Protein AF-A0A7J7WC65-F1 (afdb_monomer_lite)

pLDDT: mean 74.12, std 18.51, range [27.17, 97.12]

Sequence (364 aa):
MKLPLLVAALCAGILARAPRAQAQAAERVTCTRLYAADIVFLLDGSSSIGRANFREVRAFLEGLALPFAGAAAGPGVRFAAVQYSDDPRTEFGAWRRAGSGALPLAPTVPSPRPSVPKVCILITDGRSQDLVDTAAQRLKGQGVKLFAVGIKNADPEELRRVASQPTADFFFYVNDFSILRTLLPLVSRRVCTSAGGVPVALPPDGSPSGPRDLVLSEPTGQSLRVQWTAASGPVSGYQVQYTPLTGLGQPRLGERREVSVPAGETGTRLQGLQPLTEYQVTVIALYANSVGEAVSGTARTTALEGPELTVQNTTAHSLLLAWRGVPGATGYRVTWRLLSGGPTQQQSWARARGPRCFGTCSRR

Foldseek 3Di:
DDDDDPVVVVVVPPPPDPPPPPPPLQFAKAWAPFQAAEEEEEEEPDCVCPDVLVVLVVVLVLLLCVNCPVNPPDNHYAYEYWYDDPDTAQDDDDDDDDDDSTHDYDSDRPDGDLPFAAEYEYEDAEEDPDDLLVVLVVCVVSRYAAAYEYEAHYDQVSSLSSGDPPSVLRYHYYNHSVCSSVCSLSVSCSVSVSRVTHMDGDDRQAPWAWWADWDWDDFAQWKIKIFTHATTHDFQWKKKKKFWADPVRHGPPVRIDIDIGGNVDGIDMGGRDHGQIKMKIKMWTDDPPDIHDIDIDMDTHHNHDDWDWDWDDDDPFKIKIATDDGPPDQKDKDWDDDPVDDDIDIDIDGDDDDIDMPGPDDDD

Secondary structure (DSSP, 8-state):
---SSSSTTSSSS--------------EEEEES---EEEEEEEE--TTSHHHHHHHHHHHHHHHHGGGGGG-SSS-EEEEEEEESSS-B--------TTSS---B-SS-PPPPTTS-EEEEEEESS--SS-HHHHHHHHHHTTEEEEEEEETT--HHHHHHHSPSSHHHHEEEESSGGGHHHHHHHHHHHHHHHTT-EEEEEPPTT--PPPEEEEEE---SSEEEEEEEPPSS-EEEEEEEEEEBPTTS-B-GGG-EEEEEETT-SEEEEESPPTT-EEEEEEEEEETTEEEEEEEEEEE--PPPPP-EEEES--SS-EEEEEPPPTT-SEEEEEE--TT--PPEEEEEES--S-EEESS----

InterPro domains:
  IPR002035 von Willebrand factor, type A [PF00092] (38-92)
  IPR002035 von Willebrand factor, type A [PF00092] (112-182)
  IPR002035 von Willebrand factor, type A [PS50234] (38-187)
  IPR002035 von Willebrand factor, type A [SM00327] (36-192)
  IPR003961 Fibronectin type III [PF00041] (210-292)
  IPR003961 Fibronectin type III [PS50853] (210-305)
  IPR003961 Fibronectin type III [SM00060] (208-294)
  IPR003961 Fibronectin type III [cd00063] (208-301)
  IPR013783 Immunoglobulin-like fold [G3DSA:2.60.40.10] (206-308)
  IPR036116 Fibronectin type III superfamily [SSF49265] (207-301)
  IPR036116 Fibronectin type III superfamily [SSF49265] (308-344)
  IPR036465 von Willebrand factor A-like domain superfamily [G3DSA:3.40.50.410] (23-103)
  IPR036465 von Willebrand factor A-like domain superfamily [G3DSA:3.40.50.410] (105-197)
  IPR036465 von Willebrand factor A-like domain superfamily [SSF53300] (32-193)
  IPR050525 Extracellular Matrix Assembly and Organization [PTHR24020] (113-288)

Structure (mmCIF, N/CA/C/O backbone):
data_AF-A0A7J7WC65-F1
#
_entry.id   AF-A0A7J7WC65-F1
#
loop_
_atom_site.group_PDB
_atom_site.id
_atom_site.type_symbol
_atom_site.label_atom_id
_atom_site.label_alt_id
_atom_site.label_comp_id
_atom_site.label_asym_id
_atom_site.label_entity_id
_atom_site.label_seq_id
_atom_site.pdbx_PDB_ins_code
_atom_site.Cartn_x
_atom_site.Cartn_y
_atom_site.Cartn_z
_atom_site.occupancy
_atom_site.B_iso_or_equiv
_atom_site.auth_seq_id
_atom_site.auth_comp_id
_atom_site.auth_asym_id
_atom_site.auth_atom_id
_atom_site.pdbx_PDB_model_num
ATOM 1 N N . MET A 1 1 ? 57.817 33.796 17.365 1.00 44.84 1 MET A N 1
ATOM 2 C CA . MET A 1 1 ? 56.440 33.667 17.896 1.00 44.84 1 MET A CA 1
ATOM 3 C C . MET A 1 1 ? 55.450 33.971 16.784 1.00 44.84 1 MET A C 1
ATOM 5 O O . MET A 1 1 ? 55.670 34.945 16.083 1.00 44.84 1 MET A O 1
ATOM 9 N N . LYS A 1 2 ? 54.365 33.182 16.725 1.00 37.50 2 LYS A N 1
ATOM 10 C CA . LYS A 1 2 ? 53.127 33.364 15.937 1.00 37.50 2 LYS A CA 1
ATOM 11 C C . LYS A 1 2 ? 53.232 33.125 14.421 1.00 37.50 2 LYS A C 1
ATOM 13 O O . LYS A 1 2 ? 53.865 33.891 13.714 1.00 37.50 2 LYS A O 1
ATOM 18 N N . LEU A 1 3 ? 52.517 32.099 13.940 1.00 35.97 3 LEU A N 1
ATOM 19 C CA . LEU A 1 3 ? 51.222 32.222 13.237 1.00 35.97 3 LEU A CA 1
ATOM 20 C C . LEU A 1 3 ? 51.003 31.034 12.261 1.00 35.97 3 LEU A C 1
ATOM 22 O O . LEU A 1 3 ? 50.984 31.223 11.052 1.00 35.97 3 LEU A O 1
ATOM 26 N N . PRO A 1 4 ? 50.860 29.793 12.768 1.00 41.09 4 PRO A N 1
ATOM 27 C CA . PRO A 1 4 ? 49.771 28.964 12.238 1.00 41.09 4 PRO A CA 1
ATOM 28 C C . PRO A 1 4 ? 49.229 28.012 13.316 1.00 41.09 4 PRO A C 1
ATOM 30 O O . PRO A 1 4 ? 49.554 26.833 13.355 1.00 41.09 4 PRO A O 1
ATOM 33 N N . LEU A 1 5 ? 48.420 28.526 14.241 1.00 41.12 5 LEU A N 1
ATOM 34 C CA . LEU A 1 5 ? 47.675 27.683 15.196 1.00 41.12 5 LEU A CA 1
ATOM 35 C C . LEU A 1 5 ? 46.235 28.170 15.417 1.00 41.12 5 LEU A C 1
ATOM 37 O O . LEU A 1 5 ? 45.520 27.644 16.259 1.00 41.12 5 LEU A O 1
ATOM 41 N N . LEU A 1 6 ? 45.784 29.140 14.613 1.00 39.56 6 LEU A N 1
ATOM 42 C CA . LEU A 1 6 ? 44.464 29.772 14.726 1.00 39.56 6 LEU A CA 1
ATOM 43 C C . LEU A 1 6 ? 43.534 29.503 13.529 1.00 39.56 6 LEU A C 1
ATOM 45 O O . LEU A 1 6 ? 42.416 29.997 13.514 1.00 39.56 6 LEU A O 1
ATOM 49 N N . VAL A 1 7 ? 43.950 28.676 12.561 1.00 40.22 7 VAL A N 1
ATOM 50 C CA . VAL A 1 7 ? 43.069 28.223 11.460 1.00 40.22 7 VAL A CA 1
ATOM 51 C C . VAL A 1 7 ? 42.441 26.853 11.760 1.00 40.22 7 VAL A C 1
ATOM 53 O O . VAL A 1 7 ? 41.342 26.565 11.303 1.00 40.22 7 VAL A O 1
ATOM 56 N N . ALA A 1 8 ? 43.058 26.034 12.620 1.00 37.53 8 ALA A N 1
ATOM 57 C CA . ALA A 1 8 ? 42.501 24.732 13.003 1.00 37.53 8 ALA A CA 1
ATOM 58 C C . ALA A 1 8 ? 41.319 24.829 13.995 1.00 37.53 8 ALA A C 1
ATOM 60 O O . ALA A 1 8 ? 40.516 23.906 14.080 1.00 37.53 8 ALA A O 1
ATOM 61 N N . ALA A 1 9 ? 41.177 25.950 14.714 1.00 39.22 9 ALA A N 1
ATOM 62 C CA . ALA A 1 9 ? 40.152 26.134 15.749 1.00 39.22 9 ALA A CA 1
ATOM 63 C C . ALA A 1 9 ? 38.883 26.876 15.273 1.00 39.22 9 ALA A C 1
ATOM 65 O O . ALA A 1 9 ? 37.946 27.029 16.051 1.00 39.22 9 ALA A O 1
ATOM 66 N N . LEU A 1 10 ? 38.821 27.300 14.004 1.00 40.22 10 LEU A N 1
ATOM 67 C CA . LEU A 1 10 ? 37.660 27.989 13.412 1.00 40.22 10 LEU A CA 1
ATOM 68 C C . LEU A 1 10 ? 36.906 27.166 12.353 1.00 40.22 10 LEU A C 1
ATOM 70 O O . LEU A 1 10 ? 35.880 27.618 11.865 1.00 40.22 10 LEU A O 1
ATOM 74 N N . CYS A 1 11 ? 37.330 25.929 12.070 1.00 36.19 11 CYS A N 1
ATOM 75 C CA . CYS A 1 11 ? 36.567 24.988 11.232 1.00 36.19 11 CYS A CA 1
ATOM 76 C C . CYS A 1 11 ? 35.822 23.902 12.036 1.00 36.19 11 CYS A C 1
ATOM 78 O O . CYS A 1 11 ? 35.237 22.997 11.448 1.00 36.19 11 CYS A O 1
ATOM 80 N N . ALA A 1 12 ? 35.818 23.981 13.373 1.00 38.00 12 ALA A N 1
ATOM 81 C CA . ALA A 1 12 ? 35.071 23.066 14.250 1.00 38.00 12 ALA A CA 1
ATOM 82 C C . ALA A 1 12 ? 33.703 23.620 14.705 1.00 38.00 12 ALA A C 1
ATOM 84 O O . ALA A 1 12 ? 32.945 22.934 15.388 1.00 38.00 12 ALA A O 1
ATOM 85 N N . GLY A 1 13 ? 33.358 24.846 14.307 1.00 40.31 13 GLY A N 1
ATOM 86 C CA . GLY A 1 13 ? 32.038 25.439 14.487 1.00 40.31 13 GLY A CA 1
ATOM 87 C C . GLY A 1 13 ? 31.573 25.992 13.148 1.00 40.31 13 GLY A C 1
ATOM 88 O O . GLY A 1 13 ? 32.314 26.729 12.517 1.00 40.31 13 GLY A O 1
ATOM 89 N N . ILE A 1 14 ? 30.351 25.656 12.729 1.00 38.97 14 ILE A N 1
ATOM 90 C CA . ILE A 1 14 ? 29.758 25.967 11.411 1.00 38.97 14 ILE A CA 1
ATOM 91 C C . ILE A 1 14 ? 30.143 24.971 10.296 1.00 38.97 14 ILE A C 1
ATOM 93 O O . ILE A 1 14 ? 30.497 25.338 9.186 1.00 38.97 14 ILE A O 1
ATOM 97 N N . LEU A 1 15 ? 29.926 23.678 10.533 1.00 37.56 15 LEU A N 1
ATOM 98 C CA . LEU A 1 15 ? 29.140 22.912 9.567 1.00 37.56 15 LEU A CA 1
ATOM 99 C C . LEU A 1 15 ? 27.975 22.311 10.332 1.00 37.56 15 LEU A C 1
ATOM 101 O O . LEU A 1 15 ? 28.084 21.329 11.064 1.00 37.56 15 LEU A O 1
ATOM 105 N N . ALA A 1 16 ? 26.875 23.049 10.218 1.00 35.78 16 ALA A N 1
ATOM 106 C CA . ALA A 1 16 ? 25.548 22.669 10.622 1.00 35.78 16 ALA A CA 1
ATOM 107 C C . ALA A 1 16 ? 25.311 21.183 10.359 1.00 35.78 16 ALA A C 1
ATOM 109 O O . ALA A 1 16 ? 25.709 20.657 9.320 1.00 35.78 16 ALA A O 1
ATOM 110 N N . ARG A 1 17 ? 24.617 20.551 11.311 1.00 35.59 17 ARG A N 1
ATOM 111 C CA . ARG A 1 17 ? 23.812 19.347 11.110 1.00 35.59 17 ARG A CA 1
ATOM 112 C C . ARG A 1 17 ? 23.360 19.277 9.651 1.00 35.59 17 ARG A C 1
ATOM 114 O O . ARG A 1 17 ? 22.387 19.930 9.279 1.00 35.59 17 ARG A O 1
ATOM 121 N N . ALA A 1 18 ? 24.061 18.492 8.838 1.00 31.00 18 ALA A N 1
ATOM 122 C CA . ALA A 1 18 ? 23.492 18.036 7.591 1.00 31.00 18 ALA A CA 1
ATOM 123 C C . ALA A 1 18 ? 22.192 17.336 8.000 1.00 31.00 18 ALA A C 1
ATOM 125 O O . ALA A 1 18 ? 22.232 16.497 8.915 1.00 31.00 18 ALA A O 1
ATOM 126 N N . PRO A 1 19 ? 21.030 17.693 7.427 1.00 28.36 19 PRO A N 1
ATOM 127 C CA . PRO A 1 19 ? 19.862 16.864 7.620 1.00 28.36 19 PRO A CA 1
ATOM 128 C C . PRO A 1 19 ? 20.303 15.476 7.174 1.00 28.36 19 PRO A C 1
ATOM 130 O O . PRO A 1 19 ? 20.780 15.304 6.051 1.00 28.36 19 PRO A O 1
ATOM 133 N N . ARG A 1 20 ? 20.240 14.497 8.086 1.00 32.69 20 ARG A N 1
ATOM 134 C CA . ARG A 1 20 ? 20.272 13.093 7.686 1.00 32.69 20 ARG A CA 1
ATOM 135 C C . ARG A 1 20 ? 19.234 13.015 6.584 1.00 32.69 20 ARG A C 1
ATOM 137 O O . ARG A 1 20 ? 18.061 13.244 6.877 1.00 32.69 20 ARG A O 1
ATOM 144 N N . ALA A 1 21 ? 19.685 12.826 5.343 1.00 31.64 21 ALA A N 1
ATOM 145 C CA . ALA A 1 21 ? 18.806 12.605 4.218 1.00 31.64 21 ALA A CA 1
ATOM 146 C C . ALA A 1 21 ? 17.866 11.504 4.688 1.00 31.64 21 ALA A C 1
ATOM 148 O O . ALA A 1 21 ? 18.303 10.382 4.956 1.00 31.64 21 ALA A O 1
ATOM 149 N N . GLN A 1 22 ? 16.611 11.875 4.946 1.00 35.09 22 GLN A N 1
ATOM 150 C CA . GLN A 1 22 ? 15.570 10.900 5.171 1.00 35.09 22 GLN A CA 1
ATOM 151 C C . GLN A 1 22 ? 15.679 9.999 3.953 1.00 35.09 22 GLN A C 1
ATOM 153 O O . GLN A 1 22 ? 15.541 10.480 2.828 1.00 35.09 22 GLN A O 1
ATOM 158 N N . ALA A 1 23 ? 16.041 8.734 4.165 1.00 37.91 23 ALA A N 1
ATOM 159 C CA . ALA A 1 23 ? 15.835 7.716 3.161 1.00 37.91 23 ALA A CA 1
ATOM 160 C C . ALA A 1 23 ? 14.333 7.769 2.893 1.00 37.91 23 ALA A C 1
ATOM 162 O O . ALA A 1 23 ? 13.543 7.269 3.693 1.00 37.91 23 ALA A O 1
ATOM 163 N N . GLN A 1 24 ? 13.939 8.531 1.871 1.00 38.44 24 GLN A N 1
ATOM 164 C CA . GLN A 1 24 ? 12.559 8.635 1.450 1.00 38.44 24 GLN A CA 1
ATOM 165 C C . GLN A 1 24 ? 12.154 7.196 1.181 1.00 38.44 24 GLN A C 1
ATOM 167 O O . GLN A 1 24 ? 12.754 6.537 0.330 1.00 38.44 24 GLN A O 1
ATOM 172 N N . ALA A 1 25 ? 11.240 6.675 2.001 1.00 45.84 25 ALA A N 1
ATOM 173 C CA . ALA A 1 25 ? 10.692 5.350 1.801 1.00 45.84 25 ALA A CA 1
ATOM 174 C C . ALA A 1 25 ? 10.218 5.306 0.347 1.00 45.84 25 ALA A C 1
ATOM 176 O O . ALA A 1 25 ? 9.373 6.113 -0.041 1.00 45.84 25 ALA A O 1
ATOM 177 N N . ALA A 1 26 ? 10.866 4.469 -0.467 1.00 52.41 26 ALA A N 1
ATOM 178 C CA . ALA A 1 26 ? 10.662 4.464 -1.905 1.00 52.41 26 ALA A CA 1
ATOM 179 C C . ALA A 1 26 ? 9.174 4.227 -2.175 1.00 52.41 26 ALA A C 1
ATOM 181 O O . ALA A 1 26 ? 8.633 3.182 -1.810 1.00 52.41 26 ALA A O 1
ATOM 182 N N . GLU A 1 27 ? 8.511 5.228 -2.750 1.00 57.97 27 GLU A N 1
ATOM 183 C CA . GLU A 1 27 ? 7.106 5.161 -3.126 1.00 57.97 27 GLU A CA 1
ATOM 184 C C . GLU A 1 27 ? 6.887 3.908 -3.988 1.00 57.97 27 GLU A C 1
ATOM 186 O O . GLU A 1 27 ? 7.501 3.761 -5.049 1.00 57.97 27 GLU A O 1
ATOM 191 N N . ARG A 1 28 ? 6.063 2.962 -3.517 1.00 67.12 28 ARG A N 1
ATOM 192 C CA . ARG A 1 28 ? 5.793 1.721 -4.255 1.00 67.12 28 ARG A CA 1
ATOM 193 C C . ARG A 1 28 ? 4.584 1.933 -5.159 1.00 67.12 28 ARG A C 1
ATOM 195 O O . ARG A 1 28 ? 3.563 2.468 -4.745 1.00 67.12 28 ARG A O 1
ATOM 202 N N . VAL A 1 29 ? 4.682 1.490 -6.406 1.00 75.94 29 VAL A N 1
ATOM 203 C CA . VAL A 1 29 ? 3.606 1.596 -7.402 1.00 75.94 29 VAL A CA 1
ATOM 204 C C . VAL A 1 29 ? 3.056 0.200 -7.666 1.00 75.94 29 VAL A C 1
ATOM 206 O O . VAL A 1 29 ? 3.824 -0.750 -7.772 1.00 75.94 29 VAL A O 1
ATOM 209 N N . THR A 1 30 ? 1.738 0.056 -7.784 1.00 82.56 30 THR A N 1
ATOM 210 C CA . THR A 1 30 ? 1.094 -1.172 -8.279 1.00 82.56 30 THR A CA 1
ATOM 211 C C . THR A 1 30 ? 0.280 -0.868 -9.524 1.00 82.56 30 THR A C 1
ATOM 213 O O . THR A 1 30 ? -0.366 0.174 -9.610 1.00 82.56 30 THR A O 1
ATOM 216 N N . CYS A 1 31 ? 0.311 -1.772 -10.500 1.00 82.62 31 CYS A N 1
ATOM 217 C CA . CYS A 1 31 ? -0.450 -1.640 -11.731 1.00 82.62 31 CYS A CA 1
ATOM 218 C C . CYS A 1 31 ? -1.741 -2.458 -11.638 1.00 82.62 31 CYS A C 1
ATOM 220 O O . CYS A 1 31 ? -1.711 -3.683 -11.532 1.00 82.62 31 CYS A O 1
ATOM 222 N N . THR A 1 32 ? -2.885 -1.777 -11.668 1.00 81.62 32 THR A N 1
ATOM 223 C CA . THR A 1 32 ? -4.212 -2.410 -11.605 1.00 81.62 32 THR A CA 1
ATOM 224 C C . THR A 1 32 ? -4.907 -2.357 -12.963 1.00 81.62 32 THR A C 1
ATOM 226 O O . THR A 1 32 ? -4.493 -1.609 -13.846 1.00 81.62 32 THR A O 1
ATOM 229 N N . ARG A 1 33 ? -5.975 -3.147 -13.147 1.00 79.50 33 ARG A N 1
ATOM 230 C CA . ARG A 1 33 ? -6.762 -3.206 -14.399 1.00 79.50 33 ARG A CA 1
ATOM 231 C C . ARG A 1 33 ? -5.942 -3.562 -15.648 1.00 79.50 33 ARG A C 1
ATOM 233 O O . ARG A 1 33 ? -6.282 -3.148 -16.749 1.00 79.50 33 ARG A O 1
ATOM 240 N N . LEU A 1 34 ? -4.877 -4.343 -15.475 1.00 80.44 34 LEU A N 1
ATOM 241 C CA . LEU A 1 34 ? -4.058 -4.845 -16.570 1.00 80.44 34 LEU A CA 1
ATOM 242 C C . LEU A 1 34 ? -4.280 -6.347 -16.745 1.00 80.44 34 LEU A C 1
ATOM 244 O O . LEU A 1 34 ? -4.042 -7.117 -15.819 1.00 80.44 34 LEU A O 1
ATOM 248 N N . TYR A 1 35 ? -4.707 -6.755 -17.939 1.00 75.75 35 TYR A N 1
ATOM 249 C CA . TYR A 1 35 ? -5.005 -8.158 -18.244 1.00 75.75 35 TYR A CA 1
ATOM 250 C C . TYR A 1 35 ? -3.830 -8.892 -18.898 1.00 75.75 35 TYR A C 1
ATOM 252 O O . TYR A 1 35 ? -3.584 -10.052 -18.585 1.00 75.75 35 TYR A O 1
ATOM 260 N N . ALA A 1 36 ? -3.096 -8.234 -19.802 1.00 84.25 36 ALA A N 1
ATOM 261 C CA . ALA A 1 36 ? -1.931 -8.801 -20.475 1.00 84.25 36 ALA A CA 1
ATOM 262 C C . ALA A 1 36 ? -1.049 -7.701 -21.080 1.00 84.25 36 ALA A C 1
ATOM 264 O O . ALA A 1 36 ? -1.564 -6.717 -21.602 1.00 84.25 36 ALA A O 1
ATOM 265 N N . ALA A 1 37 ? 0.268 -7.898 -21.050 1.00 85.31 37 ALA A N 1
ATOM 266 C CA . ALA A 1 37 ? 1.249 -7.062 -21.742 1.00 85.31 37 ALA A CA 1
ATOM 267 C C . ALA A 1 37 ? 2.532 -7.863 -21.999 1.00 85.31 37 ALA A C 1
ATOM 269 O O . ALA A 1 37 ? 2.822 -8.818 -21.276 1.00 85.31 37 ALA A O 1
ATOM 270 N N . ASP A 1 38 ? 3.296 -7.471 -23.014 1.00 86.62 38 ASP A N 1
ATOM 271 C CA . ASP A 1 38 ? 4.638 -7.992 -23.275 1.00 86.62 38 ASP A CA 1
ATOM 272 C C . ASP A 1 38 ? 5.651 -6.872 -22.997 1.00 86.62 38 ASP A C 1
ATOM 274 O O . ASP A 1 38 ? 5.655 -5.854 -23.692 1.00 86.62 38 ASP A O 1
ATOM 278 N N . ILE A 1 39 ? 6.472 -7.041 -21.957 1.00 87.31 39 ILE A N 1
ATOM 279 C CA . ILE A 1 39 ? 7.460 -6.056 -21.503 1.00 87.31 39 ILE A CA 1
ATOM 280 C C . ILE A 1 39 ? 8.862 -6.628 -21.714 1.00 87.31 39 ILE A C 1
ATOM 282 O O . ILE A 1 39 ? 9.204 -7.680 -21.176 1.00 87.31 39 ILE A O 1
ATOM 286 N N . VAL A 1 40 ? 9.681 -5.932 -22.498 1.00 87.25 40 VAL A N 1
ATOM 287 C CA . VAL A 1 40 ? 11.051 -6.344 -22.821 1.00 87.25 40 VAL A CA 1
ATOM 288 C C . VAL A 1 40 ? 12.042 -5.319 -22.284 1.00 87.25 40 VAL A C 1
ATOM 290 O O . VAL A 1 40 ? 11.883 -4.123 -22.513 1.00 87.25 40 VAL A O 1
ATOM 293 N N . PHE A 1 41 ? 13.076 -5.780 -21.593 1.00 87.94 41 PHE A N 1
ATOM 294 C CA . PHE A 1 41 ? 14.202 -4.965 -21.156 1.00 87.94 41 PHE A CA 1
ATOM 295 C C . PHE A 1 41 ? 15.374 -5.155 -22.119 1.00 87.94 41 PHE A C 1
ATOM 297 O O . PHE A 1 41 ? 15.822 -6.279 -22.323 1.00 87.94 41 PHE A O 1
ATOM 304 N N . LEU A 1 42 ? 15.867 -4.071 -22.706 1.00 85.44 42 LEU A N 1
ATOM 305 C CA . LEU A 1 42 ? 17.099 -4.051 -23.487 1.00 85.44 42 LEU A CA 1
ATOM 306 C C . LEU A 1 42 ? 18.184 -3.419 -22.624 1.00 85.44 42 LEU A C 1
ATOM 308 O O . LEU A 1 42 ? 18.062 -2.263 -22.219 1.00 85.44 42 LEU A O 1
ATOM 312 N N . LEU A 1 43 ? 19.210 -4.197 -22.306 1.00 83.69 43 LEU A N 1
ATOM 313 C CA . LEU A 1 43 ? 20.277 -3.806 -21.398 1.00 83.69 43 LEU A CA 1
ATOM 314 C C . LEU A 1 43 ? 21.578 -3.680 -22.172 1.00 83.69 43 LEU A C 1
ATOM 316 O O . LEU A 1 43 ? 22.007 -4.629 -22.826 1.00 83.69 43 LEU A O 1
ATOM 320 N N . ASP A 1 44 ? 22.224 -2.534 -22.047 1.00 74.44 44 ASP A N 1
ATOM 321 C CA . ASP A 1 44 ? 23.616 -2.385 -22.439 1.00 74.44 44 ASP A CA 1
ATOM 322 C C . ASP A 1 44 ? 24.497 -3.246 -21.520 1.00 74.44 44 ASP A C 1
ATOM 324 O O . ASP A 1 44 ? 24.384 -3.203 -20.294 1.00 74.44 44 ASP A O 1
ATOM 328 N N . GLY A 1 45 ? 25.302 -4.110 -22.126 1.00 66.50 45 GLY A N 1
ATOM 329 C CA . GLY A 1 45 ? 26.197 -5.058 -21.479 1.00 66.50 45 GLY A CA 1
ATOM 330 C C . GLY A 1 45 ? 27.668 -4.679 -21.583 1.00 66.50 45 GLY A C 1
ATOM 331 O O . GLY A 1 45 ? 28.520 -5.531 -21.320 1.00 66.50 45 GLY A O 1
ATOM 332 N N . SER A 1 46 ? 27.971 -3.452 -21.999 1.00 66.81 46 SER A N 1
ATOM 333 C CA . SER A 1 46 ? 29.334 -2.951 -22.125 1.00 66.81 46 SER A CA 1
ATOM 334 C C . SER A 1 46 ? 30.116 -3.055 -20.807 1.00 66.81 46 SER A C 1
ATOM 336 O O . SER A 1 46 ? 29.595 -2.955 -19.690 1.00 66.81 46 SER A O 1
ATOM 338 N N . SER A 1 47 ? 31.423 -3.286 -20.929 1.00 61.88 47 SER A N 1
ATOM 339 C CA . SER A 1 47 ? 32.333 -3.451 -19.788 1.00 61.88 47 SER A CA 1
ATOM 340 C C . SER A 1 47 ? 32.454 -2.190 -18.913 1.00 61.88 47 SER A C 1
ATOM 342 O O . SER A 1 47 ? 32.927 -2.287 -17.777 1.00 61.88 47 SER A O 1
ATOM 344 N N . SER A 1 48 ? 31.977 -1.035 -19.398 1.00 60.59 48 SER A N 1
ATOM 345 C CA . SER A 1 48 ? 31.948 0.269 -18.720 1.00 60.59 48 SER A CA 1
ATOM 346 C C . SER A 1 48 ? 31.008 0.333 -17.519 1.00 60.59 48 SER A C 1
ATOM 348 O O . SER A 1 48 ? 31.291 1.067 -16.570 1.00 60.59 48 SER A O 1
ATOM 350 N N . ILE A 1 49 ? 29.945 -0.475 -17.496 1.00 65.06 49 ILE A N 1
ATOM 351 C CA . ILE A 1 49 ? 28.977 -0.462 -16.395 1.00 65.06 49 ILE A CA 1
ATOM 352 C C . ILE A 1 49 ? 29.628 -1.011 -15.116 1.00 65.06 49 ILE A C 1
ATOM 354 O O . ILE A 1 49 ? 29.468 -0.448 -14.037 1.00 65.06 49 ILE A O 1
ATOM 358 N N . GLY A 1 50 ? 30.430 -2.074 -15.196 1.00 65.62 50 GLY A N 1
ATOM 359 C CA . GLY A 1 50 ? 31.087 -2.675 -14.029 1.00 65.62 50 GLY A CA 1
ATOM 360 C C . GLY A 1 50 ? 30.131 -3.361 -13.027 1.00 65.62 50 GLY A C 1
ATOM 361 O O . GLY A 1 50 ? 28.927 -3.107 -12.953 1.00 65.62 50 GLY A O 1
ATOM 362 N N . ARG A 1 51 ? 30.670 -4.270 -12.196 1.00 66.62 51 ARG A N 1
ATOM 363 C CA . ARG A 1 51 ? 29.867 -5.166 -11.323 1.00 66.62 51 ARG A CA 1
ATOM 364 C C . ARG A 1 51 ? 29.003 -4.442 -10.284 1.00 66.62 51 ARG A C 1
ATOM 366 O O . ARG A 1 51 ? 27.953 -4.949 -9.894 1.00 66.62 51 ARG A O 1
ATOM 373 N N . ALA A 1 52 ? 29.455 -3.293 -9.780 1.00 64.69 52 ALA A N 1
ATOM 374 C CA . ALA A 1 52 ? 28.719 -2.539 -8.767 1.00 64.69 52 ALA A CA 1
ATOM 375 C C . ALA A 1 52 ? 27.470 -1.864 -9.354 1.00 64.69 52 ALA A C 1
ATOM 377 O O . ALA A 1 52 ? 26.403 -1.984 -8.761 1.00 64.69 52 ALA A O 1
ATOM 378 N N . ASN A 1 53 ? 27.576 -1.258 -10.538 1.00 72.94 53 ASN A N 1
ATOM 379 C CA . ASN A 1 53 ? 26.446 -0.590 -11.186 1.00 72.94 53 ASN A CA 1
ATOM 380 C C . ASN A 1 53 ? 25.458 -1.596 -11.788 1.00 72.94 53 ASN A C 1
ATOM 382 O O . ASN A 1 53 ? 24.254 -1.353 -11.775 1.00 72.94 53 ASN A O 1
ATOM 386 N N . PHE A 1 54 ? 25.928 -2.780 -12.201 1.00 74.19 54 PHE A N 1
ATOM 387 C CA . PHE A 1 54 ? 25.041 -3.867 -12.625 1.00 74.19 54 PHE A CA 1
ATOM 388 C C . PHE A 1 54 ? 24.045 -4.281 -11.526 1.00 74.19 54 PHE A C 1
ATOM 390 O O . PHE A 1 54 ? 22.902 -4.626 -11.822 1.00 74.19 54 PHE A O 1
ATOM 397 N N . ARG A 1 55 ? 24.432 -4.199 -10.240 1.00 74.62 55 ARG A N 1
ATOM 398 C CA . ARG A 1 55 ? 23.504 -4.442 -9.119 1.00 74.62 55 ARG A CA 1
ATOM 399 C C . ARG A 1 55 ? 22.396 -3.394 -9.044 1.00 74.62 55 ARG A C 1
ATOM 401 O O . ARG A 1 55 ? 21.260 -3.760 -8.762 1.00 74.62 55 ARG A O 1
ATOM 408 N N . GLU A 1 56 ? 22.707 -2.128 -9.309 1.00 78.00 56 GLU A N 1
ATOM 409 C CA . GLU A 1 56 ? 21.712 -1.048 -9.337 1.00 78.00 56 GLU A CA 1
ATOM 410 C C . GLU A 1 56 ? 20.745 -1.216 -10.515 1.00 78.00 56 GLU A C 1
ATOM 412 O O . GLU A 1 56 ? 19.533 -1.128 -10.326 1.00 78.00 56 GLU A O 1
ATOM 417 N N . VAL A 1 57 ? 21.254 -1.562 -11.704 1.00 80.44 57 VAL A N 1
ATOM 418 C CA . VAL A 1 57 ? 20.415 -1.874 -12.875 1.00 80.44 57 VAL A CA 1
ATOM 419 C C . VAL A 1 57 ? 19.512 -3.070 -12.585 1.00 80.44 57 VAL A C 1
ATOM 421 O O . VAL A 1 57 ? 18.305 -2.997 -12.795 1.00 80.44 57 VAL A O 1
ATOM 424 N N . ARG A 1 58 ? 20.053 -4.156 -12.024 1.00 78.75 58 ARG A N 1
ATOM 425 C CA . ARG A 1 58 ? 19.256 -5.326 -11.635 1.00 78.75 58 ARG A CA 1
ATOM 426 C C . ARG A 1 58 ? 18.159 -4.967 -10.629 1.00 78.75 58 ARG A C 1
ATOM 428 O O . ARG A 1 58 ? 17.015 -5.361 -10.828 1.00 78.75 58 ARG A O 1
ATOM 435 N N . ALA A 1 59 ? 18.489 -4.209 -9.584 1.00 76.00 59 ALA A N 1
ATOM 436 C CA . ALA A 1 59 ? 17.514 -3.772 -8.587 1.00 76.00 59 ALA A CA 1
ATOM 437 C C . ALA A 1 59 ? 16.415 -2.892 -9.207 1.00 76.00 59 ALA A C 1
ATOM 439 O O . ALA A 1 59 ? 15.249 -2.994 -8.830 1.00 76.00 59 ALA A O 1
ATOM 440 N N . PHE A 1 60 ? 16.769 -2.057 -10.186 1.00 83.19 60 PHE A N 1
ATOM 441 C CA . PHE A 1 60 ? 15.815 -1.255 -10.944 1.00 83.19 60 PHE A CA 1
ATOM 442 C C . PHE A 1 60 ? 14.863 -2.124 -11.781 1.00 83.19 60 PHE A C 1
ATOM 444 O O . PHE A 1 60 ? 13.653 -1.913 -11.734 1.00 83.19 60 PHE A O 1
ATOM 451 N N . LEU A 1 61 ? 15.371 -3.146 -12.479 1.00 84.94 61 LEU A N 1
ATOM 452 C CA . LEU A 1 61 ? 14.546 -4.095 -13.241 1.00 84.94 61 LEU A CA 1
ATOM 453 C C . LEU A 1 61 ? 13.599 -4.896 -12.343 1.00 84.94 61 LEU A C 1
ATOM 455 O O . LEU A 1 61 ? 12.413 -5.023 -12.650 1.00 84.94 61 LEU A O 1
ATOM 459 N N . GLU A 1 62 ? 14.113 -5.397 -11.216 1.00 80.50 62 GLU A N 1
ATOM 460 C CA . GLU A 1 62 ? 13.310 -6.068 -10.191 1.00 80.50 62 GLU A CA 1
ATOM 461 C C . GLU A 1 62 ? 12.196 -5.138 -9.696 1.00 80.50 62 GLU A C 1
ATOM 463 O O . GLU A 1 62 ? 11.021 -5.510 -9.691 1.00 80.50 62 GLU A O 1
ATOM 468 N N . GLY A 1 63 ? 12.546 -3.887 -9.396 1.00 79.31 63 GLY A N 1
ATOM 469 C CA . GLY A 1 63 ? 11.611 -2.832 -9.034 1.00 79.31 63 GLY A CA 1
ATOM 470 C C . GLY A 1 63 ? 10.514 -2.589 -10.070 1.00 79.31 63 GLY A C 1
ATOM 471 O O . GLY A 1 63 ? 9.353 -2.447 -9.693 1.00 79.31 63 GLY A O 1
ATOM 472 N N . LEU A 1 64 ? 10.862 -2.537 -11.359 1.00 86.25 64 LEU A N 1
ATOM 473 C CA . LEU A 1 64 ? 9.922 -2.209 -12.436 1.00 86.25 64 LEU A CA 1
ATOM 474 C C . LEU A 1 64 ? 8.880 -3.295 -12.665 1.00 86.25 64 LEU A C 1
ATOM 476 O O . LEU A 1 64 ? 7.784 -2.999 -13.137 1.00 86.25 64 LEU A O 1
ATOM 480 N N . ALA A 1 65 ? 9.202 -4.542 -12.344 1.00 83.81 65 ALA A N 1
ATOM 481 C CA . ALA A 1 65 ? 8.290 -5.642 -12.595 1.00 83.81 65 ALA A CA 1
ATOM 482 C C . ALA A 1 65 ? 7.385 -5.980 -11.404 1.00 83.81 65 ALA A C 1
ATOM 484 O O . ALA A 1 65 ? 6.290 -6.509 -11.599 1.00 83.81 65 ALA A O 1
ATOM 485 N N . LEU A 1 66 ? 7.803 -5.640 -10.179 1.00 80.69 66 LEU A N 1
ATOM 486 C CA . LEU A 1 66 ? 6.996 -5.813 -8.966 1.00 80.69 66 LEU A CA 1
ATOM 487 C C . LEU A 1 66 ? 5.561 -5.249 -9.077 1.00 80.69 66 LEU A C 1
ATOM 489 O O . LEU A 1 66 ? 4.638 -5.973 -8.696 1.00 80.69 66 LEU A O 1
ATOM 493 N N . PRO A 1 67 ? 5.319 -4.046 -9.645 1.00 79.88 67 PRO A N 1
ATOM 494 C CA . PRO A 1 67 ? 3.973 -3.505 -9.842 1.00 79.88 67 PRO A CA 1
ATOM 495 C C . PRO A 1 67 ? 3.019 -4.415 -10.628 1.00 79.88 67 PRO A C 1
ATOM 497 O O . PRO A 1 67 ? 1.805 -4.248 -10.534 1.00 79.88 67 PRO A O 1
ATOM 500 N N . PHE A 1 68 ? 3.552 -5.349 -11.420 1.00 79.75 68 PHE A N 1
ATOM 501 C CA . PHE A 1 68 ? 2.807 -6.220 -12.330 1.00 79.75 68 PHE A CA 1
ATOM 502 C C . PHE A 1 68 ? 2.602 -7.636 -11.776 1.00 79.75 68 PHE A C 1
ATOM 504 O O . PHE A 1 68 ? 1.962 -8.456 -12.433 1.00 79.75 68 PHE A O 1
ATOM 511 N N . ALA A 1 69 ? 3.100 -7.935 -10.571 1.00 68.56 69 ALA A N 1
ATOM 512 C CA . ALA A 1 69 ? 3.050 -9.275 -9.985 1.00 68.56 69 ALA A CA 1
ATOM 513 C C . ALA A 1 69 ? 1.615 -9.829 -9.851 1.00 68.56 69 ALA A C 1
ATOM 515 O O . ALA A 1 69 ? 1.397 -11.017 -10.076 1.00 68.56 69 ALA A O 1
ATOM 516 N N . GLY A 1 70 ? 0.624 -8.976 -9.562 1.00 61.41 70 GLY A N 1
ATOM 517 C CA . GLY A 1 70 ? -0.792 -9.373 -9.502 1.00 61.41 70 GLY A CA 1
ATOM 518 C C . GLY A 1 70 ? -1.418 -9.698 -10.867 1.00 61.41 70 GLY A C 1
ATOM 519 O O . GLY A 1 70 ? -2.359 -10.480 -10.937 1.00 61.41 70 GLY A O 1
ATOM 520 N N . ALA A 1 71 ? -0.867 -9.148 -11.955 1.00 56.31 71 ALA A N 1
ATOM 521 C CA . ALA A 1 71 ? -1.282 -9.404 -13.338 1.00 56.31 71 ALA A CA 1
ATOM 522 C C . ALA A 1 71 ? -0.446 -10.509 -14.021 1.00 56.31 71 ALA A C 1
ATOM 524 O O . ALA A 1 71 ? -0.660 -10.831 -15.190 1.00 56.31 71 ALA A O 1
ATOM 525 N N . ALA A 1 72 ? 0.518 -11.099 -13.305 1.00 51.97 72 ALA A N 1
ATOM 526 C CA . ALA A 1 72 ? 1.380 -12.173 -13.796 1.00 51.97 72 ALA A CA 1
ATOM 527 C C . ALA A 1 72 ? 0.764 -13.583 -13.630 1.00 51.97 72 ALA A C 1
ATOM 529 O O . ALA A 1 72 ? 1.413 -14.579 -13.948 1.00 51.97 72 ALA A O 1
ATOM 530 N N . ALA A 1 73 ? -0.477 -13.695 -13.139 1.00 47.03 73 ALA A N 1
ATOM 531 C CA . ALA A 1 73 ? -1.193 -14.967 -13.027 1.00 47.03 73 ALA A CA 1
ATOM 532 C C . ALA A 1 73 ? -1.926 -15.314 -14.344 1.00 47.03 73 ALA A C 1
ATOM 534 O O . ALA A 1 73 ? -2.768 -14.553 -14.813 1.00 47.03 73 ALA A O 1
ATOM 535 N N . GLY A 1 74 ? -1.624 -16.475 -14.942 1.00 56.19 74 GLY A N 1
ATOM 536 C CA . GLY A 1 74 ? -2.222 -16.937 -16.210 1.00 56.19 74 GLY A CA 1
ATOM 537 C C . GLY A 1 74 ? -1.461 -16.451 -17.458 1.00 56.19 74 GLY A C 1
ATOM 538 O O . GLY A 1 74 ? -0.260 -16.208 -17.367 1.00 56.19 74 GLY A O 1
ATOM 539 N N . PRO A 1 75 ? -2.100 -16.284 -18.638 1.00 61.38 75 PRO A N 1
ATOM 540 C CA . PRO A 1 75 ? -1.424 -15.777 -19.838 1.00 61.38 75 PRO A CA 1
ATOM 541 C C . PRO A 1 75 ? -0.984 -14.302 -19.728 1.00 61.38 75 PRO A C 1
ATOM 543 O O . PRO A 1 75 ? -0.586 -13.748 -20.740 1.00 61.38 75 PRO A O 1
ATOM 546 N N . GLY A 1 76 ? -1.076 -13.657 -18.559 1.00 74.88 76 GLY A N 1
ATOM 547 C CA . GLY A 1 76 ? -1.038 -12.208 -18.327 1.00 74.88 76 GLY A CA 1
ATOM 548 C C . GLY A 1 76 ? 0.217 -11.449 -18.784 1.00 74.88 76 GLY A C 1
ATOM 549 O O . GLY A 1 76 ? 0.499 -11.341 -19.983 1.00 74.88 76 GLY A O 1
ATOM 550 N N . VAL A 1 77 ? 0.917 -10.793 -17.857 1.00 81.50 77 VAL A N 1
ATOM 551 C CA . VAL A 1 77 ? 2.107 -9.982 -18.184 1.00 81.50 77 VAL A CA 1
ATOM 552 C C . VAL A 1 77 ? 3.333 -10.875 -18.364 1.00 81.50 77 VAL A C 1
ATOM 554 O O . VAL A 1 77 ? 3.653 -11.677 -17.488 1.00 81.50 77 VAL A O 1
ATOM 557 N N . ARG A 1 78 ? 4.034 -10.728 -19.493 1.00 82.94 78 ARG A N 1
ATOM 558 C CA . ARG A 1 78 ? 5.274 -11.455 -19.799 1.00 82.94 78 ARG A CA 1
ATOM 559 C C . ARG A 1 78 ? 6.458 -10.500 -19.778 1.00 82.94 78 ARG A C 1
ATOM 561 O O . ARG A 1 78 ? 6.386 -9.432 -20.383 1.00 82.94 78 ARG A O 1
ATOM 568 N N . PHE A 1 79 ? 7.541 -10.921 -19.132 1.00 82.94 79 PHE A N 1
ATOM 569 C CA . PHE A 1 79 ? 8.805 -10.195 -19.101 1.00 82.94 79 PHE A CA 1
ATOM 570 C C . PHE A 1 79 ? 9.876 -10.944 -19.894 1.00 82.94 79 PHE A C 1
ATOM 572 O O . PHE A 1 79 ? 9.991 -12.167 -19.799 1.00 82.94 79 PHE A O 1
ATOM 579 N N . ALA A 1 80 ? 10.677 -10.207 -20.652 1.00 79.88 80 ALA A N 1
ATOM 580 C CA . ALA A 1 80 ? 11.911 -10.697 -21.256 1.00 79.88 80 ALA A CA 1
ATOM 581 C C . ALA A 1 80 ? 13.018 -9.665 -21.037 1.00 79.88 80 ALA A C 1
ATOM 583 O O . ALA A 1 80 ? 12.737 -8.476 -20.911 1.00 79.88 80 ALA A O 1
ATOM 584 N N . ALA A 1 81 ? 14.267 -10.107 -20.989 1.00 79.81 81 ALA A N 1
ATOM 585 C CA . ALA A 1 81 ? 15.416 -9.218 -20.937 1.00 79.81 81 ALA A CA 1
ATOM 586 C C . ALA A 1 81 ? 16.454 -9.699 -21.946 1.00 79.81 81 ALA A C 1
ATOM 588 O O . ALA A 1 81 ? 16.672 -10.899 -22.086 1.00 79.81 81 ALA A O 1
ATOM 589 N N . VAL A 1 82 ? 17.062 -8.761 -22.658 1.00 76.44 82 VAL A N 1
ATOM 590 C CA . VAL A 1 82 ? 18.100 -9.008 -23.655 1.00 76.44 82 VAL A CA 1
ATOM 591 C C . VAL A 1 82 ? 19.268 -8.107 -23.310 1.00 76.44 82 VAL A C 1
ATOM 593 O O . VAL A 1 82 ? 19.084 -6.902 -23.139 1.00 76.44 82 VAL A O 1
ATOM 596 N N . GLN A 1 83 ? 20.454 -8.692 -23.200 1.00 74.81 83 GLN A N 1
ATOM 597 C CA . GLN A 1 83 ? 21.684 -7.944 -23.018 1.00 74.81 83 GLN A CA 1
ATOM 598 C C . GLN A 1 83 ? 22.392 -7.811 -24.368 1.00 74.81 83 GLN A C 1
ATOM 600 O O . GLN A 1 83 ? 22.502 -8.780 -25.121 1.00 74.81 83 GLN A O 1
ATOM 605 N N . TYR A 1 84 ? 22.855 -6.606 -24.679 1.00 66.06 84 TYR A N 1
ATOM 606 C CA . TYR A 1 84 ? 23.588 -6.308 -25.901 1.00 66.06 84 TYR A CA 1
ATOM 607 C C . TYR A 1 84 ? 25.019 -5.880 -25.570 1.00 66.06 84 TYR A C 1
ATOM 609 O O . TYR A 1 84 ? 25.232 -5.001 -24.740 1.00 66.06 84 TYR A O 1
ATOM 617 N N . SER A 1 85 ? 25.993 -6.514 -26.214 1.00 61.97 85 SER A N 1
ATOM 618 C CA . SER A 1 85 ? 27.404 -6.113 -26.254 1.00 61.97 85 SER A CA 1
ATOM 619 C C . SER A 1 85 ? 27.927 -6.371 -27.675 1.00 61.97 85 SER A C 1
ATOM 621 O O . SER A 1 85 ? 27.118 -6.533 -28.588 1.00 61.97 85 SER A O 1
ATOM 623 N N . ASP A 1 86 ? 29.246 -6.465 -27.876 1.00 50.22 86 ASP A N 1
ATOM 624 C CA . ASP A 1 86 ? 29.850 -6.819 -29.176 1.00 50.22 86 ASP A CA 1
ATOM 625 C C . ASP A 1 86 ? 29.342 -8.169 -29.747 1.00 50.22 86 ASP A C 1
ATOM 627 O O . ASP A 1 86 ? 29.387 -8.383 -30.954 1.00 50.22 86 ASP A O 1
ATOM 631 N N . ASP A 1 87 ? 28.789 -9.042 -28.891 1.00 39.81 87 ASP A N 1
ATOM 632 C CA . ASP A 1 87 ? 28.005 -10.232 -29.246 1.00 39.81 87 ASP A CA 1
ATOM 633 C C . ASP A 1 87 ? 26.670 -10.205 -28.470 1.00 39.81 87 ASP A C 1
ATOM 635 O O . ASP A 1 87 ? 26.695 -10.240 -27.234 1.00 39.81 87 ASP A O 1
ATOM 639 N N . PRO A 1 88 ? 25.487 -10.192 -29.117 1.00 43.22 88 PRO A N 1
ATOM 640 C CA . PRO A 1 88 ? 24.214 -10.225 -28.400 1.00 43.22 88 PRO A CA 1
ATOM 641 C C . PRO A 1 88 ? 24.044 -11.570 -27.677 1.00 43.22 88 PRO A C 1
ATOM 643 O O . PRO A 1 88 ? 23.796 -12.605 -28.299 1.00 43.22 88 PRO A O 1
ATOM 646 N N . ARG A 1 89 ? 24.146 -11.567 -26.343 1.00 40.03 89 ARG A N 1
ATOM 647 C CA . ARG A 1 89 ? 23.872 -12.740 -25.502 1.00 40.03 89 ARG A CA 1
ATOM 648 C C . ARG A 1 89 ? 22.520 -12.577 -24.829 1.00 40.03 89 ARG A C 1
ATOM 650 O O . ARG A 1 89 ? 22.288 -11.643 -24.064 1.00 40.03 89 ARG A O 1
ATOM 657 N N . THR A 1 90 ? 21.614 -13.521 -25.083 1.00 41.25 90 THR A N 1
ATOM 658 C CA . THR A 1 90 ? 20.413 -13.643 -24.249 1.00 41.25 90 THR A CA 1
ATOM 659 C C . THR A 1 90 ? 20.832 -14.284 -22.931 1.00 41.25 90 THR A C 1
ATOM 661 O O . THR A 1 90 ? 20.849 -15.503 -22.793 1.00 41.25 90 THR A O 1
ATOM 664 N N . GLU A 1 91 ? 21.260 -13.459 -21.983 1.00 45.66 91 GLU A N 1
ATOM 665 C CA . GLU A 1 91 ? 21.465 -13.897 -20.606 1.00 45.66 91 GLU A CA 1
ATOM 666 C C . GLU A 1 91 ? 20.097 -14.141 -19.941 1.00 45.66 91 GLU A C 1
ATOM 668 O O . GLU A 1 91 ? 19.081 -13.637 -20.407 1.00 45.66 91 GLU A O 1
ATOM 673 N N . PHE A 1 92 ? 20.070 -14.914 -18.853 1.00 45.84 92 PHE A N 1
ATOM 674 C CA . PHE A 1 92 ? 18.897 -15.338 -18.056 1.00 45.84 92 PHE A CA 1
ATOM 675 C C . PHE A 1 92 ? 18.297 -16.715 -18.399 1.00 45.84 92 PHE A C 1
ATOM 677 O O . PHE A 1 92 ? 17.117 -16.881 -18.711 1.00 45.84 92 PHE A O 1
ATOM 684 N N . GLY A 1 93 ? 19.108 -17.755 -18.189 1.00 31.55 93 GLY A N 1
ATOM 685 C CA . GLY A 1 93 ? 18.610 -19.065 -17.773 1.00 31.55 93 GLY A CA 1
ATOM 686 C C . GLY A 1 93 ? 18.282 -19.080 -16.271 1.00 31.55 93 GLY A C 1
ATOM 687 O O . GLY A 1 93 ? 19.114 -18.712 -15.451 1.00 31.55 93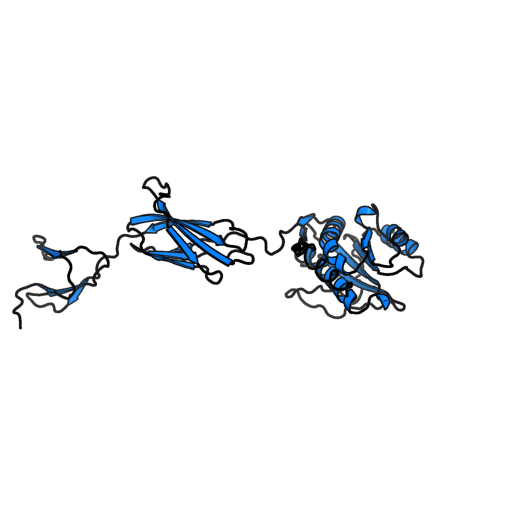 GLY A O 1
ATOM 688 N N . ALA A 1 94 ? 17.084 -19.568 -15.934 1.00 33.75 94 ALA A N 1
ATOM 689 C CA . ALA A 1 94 ? 16.580 -19.905 -14.594 1.00 33.75 94 ALA A CA 1
ATOM 690 C C . ALA A 1 94 ? 16.100 -18.757 -13.676 1.00 33.75 94 ALA A C 1
ATOM 692 O O . ALA A 1 94 ? 16.770 -18.346 -12.736 1.00 33.75 94 ALA A O 1
ATOM 693 N N . TRP A 1 95 ? 14.819 -18.413 -13.819 1.00 38.56 95 TRP A N 1
ATOM 694 C CA . TRP A 1 95 ? 13.979 -17.973 -12.702 1.00 38.56 95 TRP A CA 1
ATOM 695 C C . TRP A 1 95 ? 12.696 -18.811 -12.709 1.00 38.56 95 TRP A C 1
ATOM 697 O O . TRP A 1 95 ? 11.912 -18.742 -13.656 1.00 38.56 95 TRP A O 1
ATOM 707 N N . ARG A 1 96 ? 12.484 -19.665 -11.695 1.00 27.17 96 ARG A N 1
ATOM 708 C CA . ARG A 1 96 ? 11.282 -20.513 -11.605 1.00 27.17 96 ARG A CA 1
ATOM 709 C C . ARG A 1 96 ? 10.568 -20.375 -10.254 1.00 27.17 96 ARG A C 1
ATOM 711 O O . ARG A 1 96 ? 11.150 -20.632 -9.209 1.00 27.17 96 ARG A O 1
ATOM 718 N N . ARG A 1 97 ? 9.261 -20.107 -10.392 1.00 32.25 97 ARG A N 1
ATOM 719 C CA . ARG A 1 97 ? 8.111 -20.113 -9.465 1.00 32.25 97 ARG A CA 1
ATOM 720 C C . ARG A 1 97 ? 7.925 -18.946 -8.483 1.00 32.25 97 ARG A C 1
ATOM 722 O O . ARG A 1 97 ? 8.729 -18.677 -7.601 1.00 32.25 97 ARG A O 1
ATOM 729 N N . ALA A 1 98 ? 6.740 -18.345 -8.644 1.00 38.78 98 ALA A N 1
ATOM 730 C CA . ALA A 1 98 ? 6.048 -17.457 -7.726 1.00 38.78 98 ALA A CA 1
ATOM 731 C C . ALA A 1 98 ? 6.113 -17.994 -6.288 1.00 38.78 98 ALA A C 1
ATOM 733 O O . ALA A 1 98 ? 5.681 -19.112 -6.015 1.00 38.78 98 ALA A O 1
ATOM 734 N N . GLY A 1 99 ? 6.693 -17.197 -5.396 1.00 34.41 99 GLY A N 1
ATOM 735 C CA . GLY A 1 99 ? 6.848 -17.528 -3.980 1.00 34.41 99 GLY A CA 1
ATOM 736 C C . GLY A 1 99 ? 7.974 -16.760 -3.289 1.00 34.41 99 GLY A C 1
ATOM 737 O O . GLY A 1 99 ? 7.935 -16.578 -2.079 1.00 34.41 99 GLY A O 1
ATOM 738 N N . SER A 1 100 ? 8.966 -16.251 -4.025 1.00 34.09 100 SER A N 1
ATOM 739 C CA . SER A 1 100 ? 10.042 -15.435 -3.443 1.00 34.09 100 SER A CA 1
ATOM 740 C C . SER A 1 100 ? 10.627 -14.471 -4.476 1.00 34.09 100 SER A C 1
ATOM 742 O O . SER A 1 100 ? 11.515 -14.853 -5.218 1.00 34.09 100 SER A O 1
ATOM 744 N N . GLY A 1 101 ? 10.106 -13.238 -4.547 1.00 38.75 101 GLY A N 1
ATOM 745 C CA . GLY A 1 101 ? 10.806 -12.046 -5.073 1.00 38.75 101 GLY A CA 1
ATOM 746 C C . GLY A 1 101 ? 11.567 -12.162 -6.406 1.00 38.75 101 GLY A C 1
ATOM 747 O O . GLY A 1 101 ? 12.645 -11.596 -6.531 1.00 38.75 101 GLY A O 1
ATOM 748 N N . ALA A 1 102 ? 11.028 -12.893 -7.382 1.00 39.44 102 ALA A N 1
ATOM 749 C CA . ALA A 1 102 ? 11.769 -13.431 -8.519 1.00 39.44 102 ALA A CA 1
ATOM 750 C C . ALA A 1 102 ? 11.044 -13.255 -9.860 1.00 39.44 102 ALA A C 1
ATOM 752 O O . ALA A 1 102 ? 9.984 -13.849 -10.057 1.00 39.44 102 ALA A O 1
ATOM 753 N N . LEU A 1 103 ? 11.623 -12.505 -10.799 1.00 42.66 103 LEU A N 1
ATOM 754 C CA . LEU A 1 103 ? 11.087 -12.282 -12.148 1.00 42.66 103 LEU A CA 1
ATOM 755 C C . LEU A 1 103 ? 11.354 -13.466 -13.088 1.00 42.66 103 LEU A C 1
ATOM 757 O O . LEU A 1 103 ? 12.516 -13.731 -13.377 1.00 42.66 103 LEU A O 1
ATOM 761 N N . PRO A 1 104 ? 10.335 -14.158 -13.629 1.00 40.22 104 PRO A N 1
ATOM 762 C CA . PRO A 1 104 ? 10.554 -15.202 -14.623 1.00 40.22 104 PRO A CA 1
ATOM 763 C C . PRO A 1 104 ? 10.921 -14.568 -15.974 1.00 40.22 104 PRO A C 1
ATOM 765 O O . PRO A 1 104 ? 10.047 -14.117 -16.709 1.00 40.22 104 PRO A O 1
ATOM 768 N N . LEU A 1 105 ? 12.215 -14.526 -16.297 1.00 43.34 105 LEU A N 1
ATOM 769 C CA . LEU A 1 105 ? 12.723 -14.146 -17.619 1.00 43.34 105 LEU A CA 1
ATOM 770 C C . LEU A 1 105 ? 12.947 -15.418 -18.452 1.00 43.34 105 LEU A C 1
ATOM 772 O O . LEU A 1 105 ? 13.542 -16.383 -17.970 1.00 43.34 105 LEU A O 1
ATOM 776 N N . ALA A 1 106 ? 12.421 -15.450 -19.677 1.00 39.16 106 ALA A N 1
ATOM 777 C CA . ALA A 1 106 ? 12.637 -16.552 -20.613 1.00 39.16 106 ALA A CA 1
ATOM 778 C C . ALA A 1 106 ? 13.973 -16.376 -21.371 1.00 39.16 106 ALA A C 1
ATOM 780 O O . ALA A 1 106 ? 14.303 -15.247 -21.727 1.00 39.16 106 ALA A O 1
ATOM 781 N N . PRO A 1 107 ? 14.701 -17.468 -21.694 1.00 38.16 107 PRO A N 1
ATOM 782 C CA . PRO A 1 107 ? 15.994 -17.428 -22.397 1.00 38.16 107 PRO A CA 1
ATOM 783 C C . PRO A 1 107 ? 15.882 -17.080 -23.892 1.00 38.16 107 PRO A C 1
ATOM 785 O O . PRO A 1 107 ? 16.875 -17.061 -24.606 1.00 38.16 107 PRO A O 1
ATOM 788 N N . THR A 1 108 ? 14.669 -16.854 -24.392 1.00 4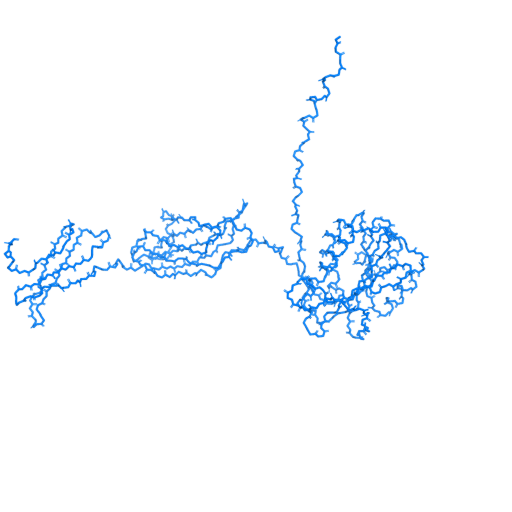5.91 108 THR A N 1
ATOM 789 C CA . THR A 1 108 ? 14.380 -16.353 -25.738 1.00 45.91 108 THR A CA 1
ATOM 790 C C . THR A 1 108 ? 13.235 -15.358 -25.625 1.00 45.91 108 THR A C 1
ATOM 792 O O . THR A 1 108 ? 12.285 -15.597 -24.875 1.00 45.91 108 THR A O 1
ATOM 795 N N . VAL A 1 109 ? 13.319 -14.237 -26.351 1.00 55.56 109 VAL A N 1
ATOM 796 C CA . VAL A 1 109 ? 12.215 -13.271 -26.426 1.00 55.56 109 VAL A CA 1
ATOM 797 C C . VAL A 1 109 ? 11.019 -13.997 -27.049 1.00 55.56 109 VAL A C 1
ATOM 799 O O . VAL A 1 109 ? 11.102 -14.400 -28.212 1.00 55.56 109 VAL A O 1
ATOM 802 N N . PRO A 1 110 ? 9.916 -14.211 -26.309 1.00 58.06 110 PRO A N 1
ATOM 803 C CA . PRO A 1 110 ? 8.756 -14.891 -26.859 1.00 58.06 110 PRO A CA 1
ATOM 804 C C . PRO A 1 110 ? 8.204 -14.082 -28.027 1.00 58.06 110 PRO A C 1
ATOM 806 O O . PRO A 1 110 ? 8.206 -12.849 -27.975 1.00 58.06 110 PRO A O 1
ATOM 809 N N . SER A 1 111 ? 7.660 -14.752 -29.044 1.00 63.59 111 SER A N 1
ATOM 810 C CA . SER A 1 111 ? 6.993 -14.035 -30.125 1.00 63.59 111 SER A CA 1
ATOM 811 C C . SER A 1 111 ? 5.918 -13.093 -29.551 1.00 63.59 111 SER A C 1
ATOM 813 O O . SER A 1 111 ? 5.124 -13.506 -28.682 1.00 63.59 111 SER A O 1
ATOM 815 N N .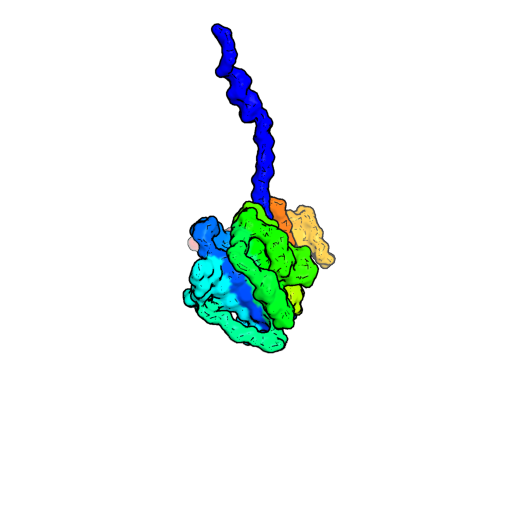 PRO A 1 112 ? 5.912 -11.819 -29.984 1.00 67.94 112 PRO A N 1
ATOM 816 C CA . PRO A 1 112 ? 4.969 -10.832 -29.487 1.00 67.94 112 PRO A CA 1
ATOM 817 C C . PRO A 1 112 ? 3.537 -11.269 -29.783 1.00 67.94 112 PRO A C 1
ATOM 819 O O . PRO A 1 112 ? 3.231 -11.703 -30.896 1.00 67.94 112 PRO A O 1
ATOM 822 N N . ARG A 1 113 ? 2.635 -11.136 -28.803 1.00 79.94 113 ARG A N 1
ATOM 823 C CA . ARG A 1 113 ? 1.218 -11.441 -29.048 1.00 79.94 113 ARG A CA 1
ATOM 824 C C . ARG A 1 113 ? 0.589 -10.335 -29.913 1.00 79.94 113 ARG A C 1
ATOM 826 O O . ARG A 1 113 ? 0.806 -9.147 -29.641 1.00 79.94 113 ARG A O 1
ATOM 833 N N . PRO A 1 114 ? -0.208 -10.691 -30.937 1.00 72.38 114 PRO A N 1
ATOM 834 C CA . PRO A 1 114 ? -0.729 -9.726 -31.908 1.00 72.38 114 PRO A CA 1
ATOM 835 C C . PRO A 1 114 ? -1.739 -8.721 -31.324 1.00 72.38 114 PRO A C 1
ATOM 837 O O . PRO A 1 114 ? -1.941 -7.669 -31.917 1.00 72.38 114 PRO A O 1
ATOM 840 N N . SER A 1 115 ? -2.306 -8.972 -30.139 1.00 79.00 115 SER A N 1
ATOM 841 C CA . SER A 1 115 ? -3.368 -8.152 -29.529 1.00 79.00 115 SER A CA 1
ATOM 842 C C . SER A 1 115 ? -3.055 -7.632 -28.121 1.00 79.00 115 SER A C 1
ATOM 844 O O . SER A 1 115 ? -3.960 -7.184 -27.420 1.00 79.00 115 SER A O 1
ATOM 846 N N . VAL A 1 116 ? -1.790 -7.686 -27.689 1.00 86.44 116 VAL A N 1
ATOM 847 C CA . VAL A 1 116 ? -1.385 -7.147 -26.382 1.00 86.44 116 VAL A CA 1
ATOM 848 C C . VAL A 1 116 ? -0.489 -5.917 -26.535 1.00 86.44 116 VAL A C 1
ATOM 850 O O . VAL A 1 116 ? 0.275 -5.827 -27.511 1.00 86.44 116 VAL A O 1
ATOM 853 N N . PRO A 1 117 ? -0.544 -4.983 -25.570 1.00 89.81 117 PRO A N 1
ATOM 854 C CA . PRO A 1 117 ? 0.406 -3.887 -25.463 1.00 89.81 117 PRO A CA 1
ATOM 855 C C . PRO A 1 117 ? 1.842 -4.405 -25.383 1.00 89.81 117 PRO A C 1
ATOM 857 O O . PRO A 1 117 ? 2.148 -5.317 -24.611 1.00 89.81 117 PRO A O 1
ATOM 860 N N . LYS A 1 118 ? 2.713 -3.810 -26.199 1.00 89.50 118 LYS A N 1
ATOM 861 C CA . LYS A 1 118 ? 4.136 -4.141 -26.283 1.00 89.50 118 LYS A CA 1
ATOM 862 C C . LYS A 1 118 ? 4.943 -2.961 -25.776 1.00 89.50 118 LYS A C 1
ATOM 864 O O . LYS A 1 118 ? 4.850 -1.869 -26.339 1.00 89.50 118 LYS A O 1
ATOM 869 N N . VAL A 1 119 ? 5.728 -3.181 -24.732 1.00 92.00 119 VAL A N 1
ATOM 870 C CA . VAL A 1 119 ? 6.584 -2.163 -24.125 1.00 92.00 119 VAL A CA 1
ATOM 871 C C . VAL A 1 119 ? 8.022 -2.650 -24.155 1.00 92.00 119 VAL A C 1
ATOM 873 O O . VAL A 1 119 ? 8.306 -3.795 -23.819 1.00 92.00 119 VAL A O 1
ATOM 876 N N . CYS A 1 120 ? 8.933 -1.778 -24.558 1.00 90.44 120 CYS A N 1
ATOM 877 C CA . CYS A 1 120 ? 10.355 -2.065 -24.594 1.00 90.44 120 CYS A CA 1
ATOM 878 C C . CYS A 1 120 ? 11.104 -0.960 -23.849 1.00 90.44 120 CYS A C 1
ATOM 880 O O . CYS A 1 120 ? 10.869 0.219 -24.104 1.00 90.44 120 CYS A O 1
ATOM 882 N N . ILE A 1 121 ? 11.969 -1.335 -22.911 1.00 92.50 121 ILE A N 1
ATOM 883 C CA . ILE A 1 121 ? 12.689 -0.423 -22.020 1.00 92.50 121 ILE A CA 1
ATOM 884 C C . ILE A 1 121 ? 14.182 -0.606 -22.269 1.00 92.50 121 ILE A C 1
ATOM 886 O O . ILE A 1 121 ? 14.744 -1.631 -21.894 1.00 92.50 121 ILE A O 1
ATOM 890 N N . LEU A 1 122 ? 14.801 0.378 -22.915 1.00 90.44 122 LEU A N 1
ATOM 891 C CA . LEU A 1 122 ? 16.234 0.442 -23.176 1.00 90.44 122 LEU A CA 1
ATOM 892 C C . LEU A 1 122 ? 16.948 1.129 -22.012 1.00 90.44 122 LEU A C 1
ATOM 894 O O . LEU A 1 122 ? 16.558 2.227 -21.619 1.00 90.44 122 LEU A O 1
ATOM 898 N N . ILE A 1 123 ? 18.003 0.503 -21.496 1.00 88.56 123 ILE A N 1
ATOM 899 C CA . ILE A 1 123 ? 18.885 1.058 -20.468 1.00 88.56 123 ILE A CA 1
ATOM 900 C C . ILE A 1 123 ? 20.320 1.010 -20.992 1.00 88.56 123 ILE A C 1
ATOM 902 O O . ILE A 1 123 ? 20.819 -0.073 -21.291 1.00 88.56 123 ILE A O 1
ATOM 906 N N . THR A 1 124 ? 20.978 2.166 -21.082 1.00 87.38 124 THR A N 1
ATOM 907 C CA . THR A 1 124 ? 22.373 2.283 -21.543 1.00 87.38 124 THR A CA 1
ATOM 908 C C . THR A 1 124 ? 23.135 3.349 -20.763 1.00 87.38 124 THR A C 1
ATOM 910 O O . THR A 1 124 ? 22.542 4.318 -20.276 1.00 87.38 124 THR A O 1
ATOM 913 N N . ASP A 1 125 ? 24.448 3.158 -20.627 1.00 82.56 125 ASP A N 1
ATOM 914 C CA . ASP A 1 125 ? 25.364 4.130 -20.031 1.00 82.56 125 ASP A CA 1
ATOM 915 C C . ASP A 1 125 ? 26.320 4.790 -21.039 1.00 82.56 125 ASP A C 1
ATOM 917 O O . ASP A 1 125 ? 27.167 5.595 -20.640 1.00 82.56 125 ASP A O 1
ATOM 921 N N . GLY A 1 126 ? 26.166 4.480 -22.330 1.00 76.31 126 GLY A N 1
ATOM 922 C CA . GLY A 1 126 ? 27.077 4.877 -23.399 1.00 76.31 126 GLY A CA 1
ATOM 923 C C . GLY A 1 126 ? 26.367 5.332 -24.673 1.00 76.31 126 GLY A C 1
ATOM 924 O O . GLY A 1 126 ? 25.141 5.384 -24.757 1.00 76.31 126 GLY A O 1
ATOM 925 N N . ARG A 1 127 ? 27.168 5.725 -25.668 1.00 73.94 127 ARG A N 1
ATOM 926 C CA . ARG A 1 127 ? 26.684 6.064 -27.014 1.00 73.94 127 ARG A CA 1
ATOM 927 C C . ARG A 1 127 ? 26.593 4.802 -27.857 1.00 73.94 127 ARG A C 1
ATOM 929 O O . ARG A 1 127 ? 27.481 3.952 -27.746 1.00 73.94 127 ARG A O 1
ATOM 936 N N . SER A 1 128 ? 25.582 4.697 -28.717 1.00 70.62 128 SER A N 1
ATOM 937 C CA . SER A 1 128 ? 25.567 3.598 -29.682 1.00 70.62 128 SER A CA 1
ATOM 938 C C . SER A 1 128 ? 26.680 3.765 -30.716 1.00 70.62 128 SER A C 1
ATOM 940 O O . SER A 1 128 ? 27.195 4.860 -30.963 1.00 70.62 128 SER A O 1
ATOM 942 N N . GLN A 1 129 ? 27.086 2.642 -31.301 1.00 62.81 129 GLN A N 1
ATOM 943 C CA . GLN A 1 129 ? 28.072 2.603 -32.383 1.00 62.81 129 GLN A CA 1
ATOM 944 C C . GLN A 1 129 ? 27.396 2.502 -33.761 1.00 62.81 129 GLN A C 1
ATOM 946 O O . GLN A 1 129 ? 28.066 2.582 -34.790 1.00 62.81 129 GLN A O 1
ATOM 951 N N . ASP A 1 130 ? 26.073 2.323 -33.788 1.00 65.56 130 ASP A N 1
ATOM 952 C CA . ASP A 1 130 ? 25.260 2.010 -34.955 1.00 65.56 130 ASP A CA 1
ATOM 953 C C . ASP A 1 130 ? 24.043 2.943 -35.102 1.00 65.56 130 ASP A C 1
ATOM 955 O O . ASP A 1 130 ? 23.698 3.741 -34.234 1.00 65.56 130 ASP A O 1
ATOM 959 N N . LEU A 1 131 ? 23.371 2.873 -36.256 1.00 63.91 131 LEU A N 1
ATOM 960 C CA . LEU A 1 131 ? 22.197 3.700 -36.550 1.00 63.91 131 LEU A CA 1
ATOM 961 C C . LEU A 1 131 ? 20.935 3.135 -35.875 1.00 63.91 131 LEU A C 1
ATOM 963 O O . LEU A 1 131 ? 20.074 2.530 -36.525 1.00 63.91 131 LEU A O 1
ATOM 967 N N . VAL A 1 132 ? 20.793 3.396 -34.575 1.00 76.69 132 VAL A N 1
ATOM 968 C CA . VAL A 1 132 ? 19.658 2.949 -33.743 1.00 76.69 132 VAL A CA 1
ATOM 969 C C . VAL A 1 132 ? 18.300 3.513 -34.181 1.00 76.69 132 VAL A C 1
ATOM 971 O O . VAL A 1 132 ? 17.255 2.910 -33.921 1.00 76.69 132 VAL A O 1
ATOM 974 N N . ASP A 1 133 ? 18.297 4.633 -34.909 1.00 75.75 133 ASP A N 1
ATOM 975 C CA . ASP A 1 133 ? 17.084 5.336 -35.334 1.00 75.75 133 ASP A CA 1
ATOM 976 C C . ASP A 1 133 ? 16.184 4.452 -36.214 1.00 75.75 133 ASP A C 1
ATOM 978 O O . ASP A 1 133 ? 14.980 4.345 -35.976 1.00 75.75 133 ASP A O 1
ATOM 982 N N . THR A 1 134 ? 16.753 3.750 -37.199 1.00 79.12 134 THR A N 1
ATOM 983 C CA . THR A 1 134 ? 15.962 2.928 -38.135 1.00 79.12 134 THR A CA 1
ATOM 984 C C . THR A 1 134 ? 15.321 1.734 -37.426 1.00 79.12 134 THR A C 1
ATOM 986 O O . THR A 1 134 ? 14.160 1.400 -37.680 1.00 79.12 134 THR A O 1
ATOM 989 N N . ALA A 1 135 ? 16.056 1.099 -36.510 1.00 79.69 135 ALA A N 1
ATOM 990 C CA . ALA A 1 135 ? 15.551 -0.014 -35.713 1.00 79.69 135 ALA A CA 1
ATOM 991 C C . ALA A 1 135 ? 14.440 0.446 -34.757 1.00 79.69 135 ALA A C 1
ATOM 993 O O . ALA A 1 135 ? 13.368 -0.167 -34.707 1.00 79.69 135 ALA A O 1
ATOM 994 N N . ALA A 1 136 ? 14.649 1.575 -34.074 1.00 85.56 136 ALA A N 1
ATOM 995 C CA . ALA A 1 136 ? 13.656 2.170 -33.191 1.00 85.56 136 ALA A CA 1
ATOM 996 C C . ALA A 1 136 ? 12.366 2.528 -33.944 1.00 85.56 136 ALA A C 1
ATOM 998 O O . ALA A 1 136 ? 11.272 2.222 -33.467 1.00 85.56 136 ALA A O 1
ATOM 999 N N . GLN A 1 137 ? 12.465 3.113 -35.143 1.00 86.56 137 GLN A N 1
ATOM 1000 C CA . GLN A 1 137 ? 11.289 3.450 -35.952 1.00 86.56 137 GLN A CA 1
ATOM 1001 C C . GLN A 1 137 ? 10.507 2.213 -36.403 1.00 86.56 137 GLN A C 1
ATOM 1003 O O . GLN A 1 137 ? 9.277 2.222 -36.361 1.00 86.56 137 GLN A O 1
ATOM 1008 N N . ARG A 1 138 ? 11.186 1.116 -36.760 1.00 83.62 138 ARG A N 1
ATOM 1009 C CA . ARG A 1 138 ? 10.513 -0.152 -37.097 1.00 83.62 138 ARG A CA 1
ATOM 1010 C C . ARG A 1 138 ? 9.726 -0.708 -35.911 1.00 83.62 138 ARG A C 1
ATOM 1012 O O . ARG A 1 138 ? 8.570 -1.087 -36.080 1.00 83.62 138 ARG A O 1
ATOM 1019 N N . LEU A 1 139 ? 10.313 -0.706 -34.714 1.00 85.44 139 LEU A N 1
ATOM 1020 C CA . LEU A 1 139 ? 9.631 -1.157 -33.496 1.00 85.44 139 LEU A CA 1
ATOM 1021 C C . LEU A 1 139 ? 8.424 -0.268 -33.159 1.00 85.44 139 LEU A C 1
ATOM 1023 O O . LEU A 1 139 ? 7.338 -0.783 -32.881 1.00 85.44 139 LEU A O 1
ATOM 1027 N N . LYS A 1 140 ? 8.565 1.060 -33.264 1.00 87.81 140 LYS A N 1
ATOM 1028 C CA . LYS A 1 140 ? 7.439 1.997 -33.090 1.00 87.81 140 LYS A CA 1
ATOM 1029 C C . LYS A 1 140 ? 6.330 1.743 -34.111 1.00 87.81 140 LYS A C 1
ATOM 1031 O O . LYS A 1 140 ? 5.160 1.726 -33.735 1.00 87.81 140 LYS A O 1
ATOM 1036 N N . GLY A 1 141 ? 6.688 1.482 -35.371 1.00 85.56 141 GLY A N 1
ATOM 1037 C CA . GLY A 1 141 ? 5.750 1.137 -36.445 1.00 85.56 141 GLY A CA 1
ATOM 1038 C C . GLY A 1 141 ? 4.973 -0.159 -36.191 1.00 85.56 141 GLY A C 1
ATOM 1039 O O . GLY A 1 141 ? 3.831 -0.287 -36.620 1.00 85.56 141 GLY A O 1
ATOM 1040 N N . GLN A 1 142 ? 5.540 -1.089 -35.419 1.00 85.19 142 GLN A N 1
ATOM 1041 C CA . GLN A 1 142 ? 4.870 -2.313 -34.959 1.00 85.19 142 GLN A CA 1
ATOM 1042 C C . GLN A 1 142 ? 4.000 -2.106 -33.701 1.00 85.19 142 GLN A C 1
ATOM 1044 O O . GLN A 1 142 ? 3.489 -3.070 -33.121 1.00 85.19 142 GLN A O 1
ATOM 1049 N N . GLY A 1 143 ? 3.837 -0.859 -33.249 1.00 86.44 143 GLY A N 1
ATOM 1050 C CA . GLY A 1 143 ? 3.059 -0.511 -32.062 1.00 86.44 143 GLY A CA 1
ATOM 1051 C C . GLY A 1 143 ? 3.787 -0.768 -30.740 1.00 86.44 143 GLY A C 1
ATOM 1052 O O . GLY A 1 143 ? 3.136 -0.829 -29.696 1.00 86.44 143 GLY A O 1
ATOM 1053 N N . VAL A 1 144 ? 5.115 -0.929 -30.759 1.00 89.62 144 VAL A N 1
ATOM 1054 C CA . VAL A 1 144 ? 5.924 -1.061 -29.540 1.00 89.62 144 VAL A CA 1
ATOM 1055 C C . VAL A 1 144 ? 6.166 0.319 -28.932 1.00 89.62 144 VAL A C 1
ATOM 1057 O O . VAL A 1 144 ? 6.636 1.239 -29.602 1.00 89.62 144 VAL A O 1
ATOM 1060 N N . LYS A 1 145 ? 5.871 0.465 -27.640 1.00 94.12 145 LYS A N 1
ATOM 1061 C CA . LYS A 1 145 ? 6.200 1.661 -26.860 1.00 94.12 145 LYS A CA 1
ATOM 1062 C C . LYS A 1 145 ? 7.623 1.544 -26.322 1.00 94.12 145 LYS A C 1
ATOM 1064 O O . LYS A 1 145 ? 7.885 0.741 -25.430 1.00 94.12 145 LYS A O 1
ATOM 1069 N N . LEU A 1 146 ? 8.529 2.331 -26.890 1.00 93.31 146 LEU A N 1
ATOM 1070 C CA . LEU A 1 146 ? 9.938 2.404 -26.503 1.00 93.31 146 LEU A CA 1
ATOM 1071 C C . LEU A 1 146 ? 10.176 3.452 -25.417 1.00 93.31 146 LEU A C 1
ATOM 1073 O O . LEU A 1 146 ? 9.942 4.637 -25.657 1.00 93.31 146 LEU A O 1
ATOM 1077 N N . PHE A 1 147 ? 10.684 3.000 -24.275 1.00 95.25 147 PHE A N 1
ATOM 1078 C CA . PHE A 1 147 ? 11.245 3.798 -23.191 1.00 95.25 147 PHE A CA 1
ATOM 1079 C C . PHE A 1 147 ? 12.771 3.782 -23.289 1.00 95.25 147 PHE A C 1
ATOM 1081 O O . PHE A 1 147 ? 13.351 2.716 -23.481 1.00 95.25 147 PHE A O 1
ATOM 1088 N N . ALA A 1 148 ? 13.415 4.932 -23.125 1.00 93.12 148 ALA A N 1
ATOM 1089 C CA . ALA A 1 148 ? 14.866 5.068 -23.120 1.00 93.12 148 ALA A CA 1
ATOM 1090 C C . ALA A 1 148 ? 15.334 5.653 -21.783 1.00 93.12 148 ALA A C 1
ATOM 1092 O O . ALA A 1 148 ? 14.881 6.726 -21.381 1.00 93.12 148 ALA A O 1
ATOM 1093 N N . VAL A 1 149 ? 16.235 4.945 -21.105 1.00 91.81 149 VAL A N 1
ATOM 1094 C CA . VAL A 1 149 ? 16.854 5.338 -19.838 1.00 91.81 149 VAL A CA 1
ATOM 1095 C C . VAL A 1 149 ? 18.359 5.462 -20.058 1.00 91.81 149 VAL A C 1
ATOM 1097 O O . VAL A 1 149 ? 19.068 4.461 -20.147 1.00 91.81 149 VAL A O 1
ATOM 1100 N N . GLY A 1 150 ? 18.835 6.698 -20.170 1.00 89.81 150 GLY A N 1
ATOM 1101 C CA . GLY A 1 150 ? 20.255 7.017 -20.297 1.00 89.81 150 GLY A CA 1
ATOM 1102 C C . GLY A 1 150 ? 20.904 7.270 -18.942 1.00 89.81 150 GLY A C 1
ATOM 1103 O O . GLY A 1 150 ? 20.314 7.917 -18.073 1.00 89.81 150 GLY A O 1
ATOM 1104 N N . ILE A 1 151 ? 22.126 6.777 -18.762 1.00 86.88 151 ILE A N 1
ATOM 1105 C CA . ILE A 1 151 ? 22.901 6.930 -17.529 1.00 86.88 151 ILE A CA 1
ATOM 1106 C C . ILE A 1 151 ? 24.281 7.505 -17.869 1.00 86.88 151 ILE A C 1
ATOM 1108 O O . ILE A 1 151 ? 24.898 7.082 -18.837 1.00 86.88 151 ILE A O 1
ATOM 1112 N N . LYS A 1 152 ? 24.802 8.435 -17.061 1.00 84.62 152 LYS A N 1
ATOM 1113 C CA . LYS A 1 152 ? 26.180 8.967 -17.147 1.00 84.62 152 LYS A CA 1
ATOM 1114 C C . LYS A 1 152 ? 26.601 9.486 -18.526 1.00 84.62 152 LYS A C 1
ATOM 1116 O O . LYS A 1 152 ? 26.478 10.677 -18.764 1.00 84.62 152 LYS A O 1
ATOM 1121 N N . ASN A 1 153 ? 27.175 8.630 -19.374 1.00 83.38 153 ASN A N 1
ATOM 1122 C CA . ASN A 1 153 ? 27.796 9.011 -20.645 1.00 83.38 153 ASN A CA 1
ATOM 1123 C C . ASN A 1 153 ? 26.881 8.751 -21.850 1.00 83.38 153 ASN A C 1
ATOM 1125 O O . ASN A 1 153 ? 27.307 8.943 -22.992 1.00 83.38 153 ASN A O 1
ATOM 1129 N N . ALA A 1 154 ? 25.643 8.313 -21.606 1.00 86.50 154 ALA A N 1
ATOM 1130 C CA . ALA A 1 154 ? 24.651 8.111 -22.649 1.00 86.50 154 ALA A CA 1
ATOM 1131 C C . ALA A 1 154 ? 24.359 9.412 -23.415 1.00 86.50 154 ALA A C 1
ATOM 1133 O O . ALA A 1 154 ? 24.301 10.489 -22.819 1.00 86.50 154 ALA A O 1
ATOM 1134 N N . ASP A 1 155 ? 24.148 9.321 -24.731 1.00 88.81 155 ASP A N 1
ATOM 1135 C CA . ASP A 1 155 ? 23.802 10.485 -25.553 1.00 88.81 155 ASP A CA 1
ATOM 1136 C C . ASP A 1 155 ? 22.299 10.805 -25.423 1.00 88.81 155 ASP A C 1
ATOM 1138 O O . ASP A 1 155 ? 21.451 10.039 -25.898 1.00 88.81 155 ASP A O 1
ATOM 1142 N N . PRO A 1 156 ? 21.922 11.929 -24.784 1.00 88.00 156 PRO A N 1
ATOM 1143 C CA . PRO A 1 156 ? 20.520 12.264 -24.594 1.00 88.00 156 PRO A CA 1
ATOM 1144 C C . PRO A 1 156 ? 19.812 12.587 -25.915 1.00 88.00 156 PRO A C 1
ATOM 1146 O O . PRO A 1 156 ? 18.617 12.328 -26.027 1.00 88.00 156 PRO A O 1
ATOM 1149 N N . GLU A 1 157 ? 20.499 13.136 -26.919 1.00 88.50 157 GLU A N 1
ATOM 1150 C CA . GLU A 1 157 ? 19.872 13.473 -28.201 1.00 88.50 157 GLU A CA 1
ATOM 1151 C C . GLU A 1 157 ? 19.560 12.219 -29.011 1.00 88.50 157 GLU A C 1
ATOM 1153 O O . GLU A 1 157 ? 18.502 12.122 -29.635 1.00 88.50 157 GLU A O 1
ATOM 1158 N N . GLU A 1 158 ? 20.461 11.243 -28.977 1.00 88.19 158 GLU A N 1
ATOM 1159 C CA . GLU A 1 158 ? 20.249 9.929 -29.577 1.00 88.19 158 GLU A CA 1
ATOM 1160 C C . GLU A 1 158 ? 19.072 9.197 -28.920 1.00 88.19 158 GLU A C 1
ATOM 1162 O O . GLU A 1 158 ? 18.105 8.808 -29.583 1.00 88.19 158 GLU A O 1
ATOM 1167 N N . LEU A 1 159 ? 19.082 9.099 -27.591 1.00 90.12 159 LEU A N 1
ATOM 1168 C CA . LEU A 1 159 ? 18.043 8.394 -26.847 1.00 90.12 159 LEU A CA 1
ATOM 1169 C C . LEU A 1 159 ? 16.662 9.048 -26.967 1.00 90.12 159 LEU A C 1
ATOM 1171 O O . LEU A 1 159 ? 15.650 8.341 -26.975 1.00 90.12 159 LEU A O 1
ATOM 1175 N N . ARG A 1 160 ? 16.585 10.375 -27.125 1.00 91.06 160 ARG A N 1
ATOM 1176 C CA . ARG A 1 160 ? 15.319 11.069 -27.417 1.00 91.06 160 ARG A CA 1
ATOM 1177 C C . ARG A 1 160 ? 14.722 10.666 -28.763 1.00 91.06 160 ARG A C 1
ATOM 1179 O O . ARG A 1 160 ? 13.497 10.621 -28.877 1.00 91.06 160 ARG A O 1
ATOM 1186 N N . ARG A 1 161 ? 15.548 10.356 -29.768 1.00 89.38 161 ARG A N 1
ATOM 1187 C CA . ARG A 1 161 ? 15.074 9.849 -31.069 1.00 89.38 161 ARG A CA 1
ATOM 1188 C C . ARG A 1 161 ? 14.637 8.390 -30.984 1.00 89.38 161 ARG A C 1
ATOM 1190 O O . ARG A 1 161 ? 13.654 8.007 -31.625 1.00 89.38 161 ARG A O 1
ATOM 1197 N N . VAL A 1 162 ? 15.283 7.593 -30.133 1.00 89.94 162 VAL A N 1
ATOM 1198 C CA . VAL A 1 162 ? 14.893 6.200 -29.863 1.00 89.94 162 VAL A CA 1
ATOM 1199 C C . VAL A 1 162 ? 13.584 6.114 -29.070 1.00 89.94 162 VAL A C 1
ATOM 1201 O O . VAL A 1 162 ? 12.723 5.299 -29.407 1.00 89.94 162 VAL A O 1
ATOM 1204 N N . ALA A 1 163 ? 13.373 6.982 -28.080 1.00 93.69 163 ALA A N 1
ATOM 1205 C CA . ALA A 1 163 ? 12.168 7.007 -27.251 1.00 93.69 163 ALA A CA 1
ATOM 1206 C C . ALA A 1 163 ? 10.881 7.298 -28.050 1.00 93.69 163 ALA A C 1
ATOM 1208 O O . ALA A 1 163 ? 10.881 7.962 -29.092 1.00 93.69 163 ALA A O 1
ATOM 1209 N N . SER A 1 164 ? 9.750 6.780 -27.572 1.00 95.12 164 SER A N 1
ATOM 1210 C CA . SER A 1 164 ? 8.433 7.088 -28.150 1.00 95.12 164 SER A CA 1
ATOM 1211 C C . SER A 1 164 ? 7.980 8.511 -27.816 1.00 95.12 164 SER A C 1
ATOM 1213 O O . SER A 1 164 ? 8.526 9.164 -26.933 1.00 95.12 164 SER A O 1
ATOM 1215 N N . GLN A 1 165 ? 6.966 8.999 -28.530 1.00 91.06 165 GLN A N 1
ATOM 1216 C CA . GLN A 1 165 ? 6.369 10.310 -28.271 1.00 91.06 165 GLN A CA 1
ATOM 1217 C C . GLN A 1 165 ? 5.154 10.202 -27.327 1.00 91.06 165 GLN A C 1
ATOM 1219 O O . GLN A 1 165 ? 4.416 9.213 -27.422 1.00 91.06 165 GLN A O 1
ATOM 1224 N N . PRO A 1 166 ? 4.908 11.210 -26.463 1.00 93.31 166 PRO A N 1
ATOM 1225 C CA . PRO A 1 166 ? 5.724 12.414 -26.258 1.00 93.31 166 PRO A CA 1
ATOM 1226 C C . PRO A 1 166 ? 7.017 12.117 -25.481 1.00 93.31 166 PRO A C 1
ATOM 1228 O O . PRO A 1 166 ? 6.989 11.395 -24.488 1.00 93.31 166 PRO A O 1
ATOM 1231 N N . THR A 1 167 ? 8.145 12.708 -25.892 1.00 87.44 167 THR A N 1
ATOM 1232 C CA . THR A 1 167 ? 9.474 12.428 -25.307 1.00 87.44 167 THR A CA 1
ATOM 1233 C C . THR A 1 167 ? 9.500 12.508 -23.773 1.00 87.44 167 THR A C 1
ATOM 1235 O O . THR A 1 167 ? 10.145 11.685 -23.134 1.00 87.44 167 THR A O 1
ATOM 1238 N N . ALA A 1 168 ? 8.760 13.445 -23.168 1.00 85.75 168 ALA A N 1
ATOM 1239 C CA . ALA A 1 168 ? 8.703 13.634 -21.714 1.00 85.75 168 ALA A CA 1
ATOM 1240 C C . ALA A 1 168 ? 8.200 12.406 -20.923 1.00 85.75 168 ALA A C 1
ATOM 1242 O O . ALA A 1 168 ? 8.491 12.292 -19.735 1.00 85.75 168 ALA A O 1
ATOM 1243 N N . ASP A 1 169 ? 7.466 11.493 -21.565 1.00 86.94 169 ASP A N 1
ATOM 1244 C CA . ASP A 1 169 ? 6.911 10.302 -20.914 1.00 86.94 169 ASP A CA 1
ATOM 1245 C C . ASP A 1 169 ? 7.759 9.042 -21.119 1.00 86.94 169 ASP A C 1
ATOM 1247 O O . ASP A 1 169 ? 7.617 8.078 -20.363 1.00 86.94 169 ASP A O 1
ATOM 1251 N N . PHE A 1 170 ? 8.630 9.043 -22.131 1.00 90.94 170 PHE A N 1
ATOM 1252 C CA . PHE A 1 170 ? 9.363 7.860 -22.583 1.00 90.94 170 PHE A CA 1
ATOM 1253 C C . PHE A 1 170 ? 10.884 8.004 -22.495 1.00 90.94 170 PHE A C 1
ATOM 1255 O O . PHE A 1 170 ? 11.582 7.001 -22.619 1.00 90.94 170 PHE A O 1
ATOM 1262 N N . PHE A 1 171 ? 11.412 9.210 -22.285 1.00 91.88 171 PHE A N 1
ATOM 1263 C CA . PHE A 1 171 ? 12.844 9.462 -22.160 1.00 91.88 171 PHE A CA 1
ATOM 1264 C C . PHE A 1 171 ? 13.208 9.891 -20.738 1.00 91.88 171 PHE A C 1
ATOM 1266 O O . PHE A 1 171 ? 12.667 10.860 -20.206 1.00 91.88 171 PHE A O 1
ATOM 1273 N N . PHE A 1 172 ? 14.175 9.190 -20.151 1.00 90.38 172 PHE A N 1
ATOM 1274 C CA . PHE A 1 172 ? 14.715 9.456 -18.826 1.00 90.38 172 PHE A CA 1
ATOM 1275 C C . PHE A 1 172 ? 16.237 9.489 -18.900 1.00 90.38 172 PHE A C 1
ATOM 1277 O O . PHE A 1 172 ? 16.853 8.661 -19.568 1.00 90.38 172 PHE A O 1
ATOM 1284 N N . TYR A 1 173 ? 16.850 10.433 -18.195 1.00 87.06 173 TYR A N 1
ATOM 1285 C CA . TYR A 1 173 ? 18.298 10.572 -18.153 1.00 87.06 173 TYR A CA 1
ATOM 1286 C C . TYR A 1 173 ? 18.762 10.867 -16.732 1.00 87.06 173 TYR A C 1
ATOM 1288 O O . TYR A 1 173 ? 18.186 11.721 -16.054 1.00 87.06 173 TYR A O 1
ATOM 1296 N N . VAL A 1 174 ? 19.800 10.164 -16.285 1.00 84.12 174 VAL A N 1
ATOM 1297 C CA . VAL A 1 174 ? 20.399 10.340 -14.959 1.00 84.12 174 VAL A CA 1
ATOM 1298 C C . VAL A 1 174 ? 21.912 10.423 -15.041 1.00 84.12 174 VAL A C 1
ATOM 1300 O O . VAL A 1 174 ? 22.558 9.751 -15.836 1.00 84.12 174 VAL A O 1
ATOM 1303 N N . ASN A 1 175 ? 22.496 11.209 -14.144 1.00 78.56 175 ASN A N 1
ATOM 1304 C CA . ASN A 1 175 ? 23.946 11.381 -14.084 1.00 78.56 175 ASN A CA 1
ATOM 1305 C C . ASN A 1 175 ? 24.657 10.244 -13.330 1.00 78.56 175 ASN A C 1
ATOM 1307 O O . ASN A 1 175 ? 25.880 10.177 -13.357 1.00 78.56 175 ASN A O 1
ATOM 1311 N N . ASP A 1 176 ? 23.925 9.366 -12.633 1.00 76.62 176 ASP A N 1
ATOM 1312 C CA . ASP A 1 176 ? 24.502 8.244 -11.893 1.00 76.62 176 ASP A CA 1
ATOM 1313 C C . ASP A 1 176 ? 23.512 7.080 -11.716 1.00 76.62 176 ASP A C 1
ATOM 1315 O O . ASP A 1 176 ? 22.298 7.281 -11.660 1.00 76.62 176 ASP A O 1
ATOM 1319 N N . PHE A 1 177 ? 24.044 5.861 -11.589 1.00 76.31 177 PHE A N 1
ATOM 1320 C CA . PHE A 1 177 ? 23.264 4.634 -11.407 1.00 76.31 177 PHE A CA 1
ATOM 1321 C C . PHE A 1 177 ? 22.479 4.605 -10.089 1.00 76.31 177 PHE A C 1
ATOM 1323 O O . PHE A 1 177 ? 21.401 4.017 -10.039 1.00 76.31 177 PHE A O 1
ATOM 1330 N N . SER A 1 178 ? 22.959 5.273 -9.036 1.00 73.38 178 SER A N 1
ATOM 1331 C CA . SER A 1 178 ? 22.249 5.366 -7.750 1.00 73.38 178 SER A CA 1
ATOM 1332 C C . SER A 1 178 ? 20.891 6.073 -7.862 1.00 73.38 178 SER A C 1
ATOM 1334 O O . SER A 1 178 ? 19.971 5.781 -7.095 1.00 73.38 178 SER A O 1
ATOM 1336 N N . ILE A 1 179 ? 20.731 6.958 -8.854 1.00 75.06 179 ILE A N 1
ATOM 1337 C CA . ILE A 1 179 ? 19.512 7.750 -9.077 1.00 75.06 179 ILE A CA 1
ATOM 1338 C C . ILE A 1 179 ? 18.392 6.898 -9.699 1.00 75.06 179 ILE A C 1
ATOM 1340 O O . ILE A 1 179 ? 17.218 7.264 -9.609 1.00 75.06 179 ILE A O 1
ATOM 1344 N N . LEU A 1 180 ? 18.705 5.717 -10.253 1.00 77.12 180 LEU A N 1
ATOM 1345 C CA . LEU A 1 180 ? 17.698 4.789 -10.785 1.00 77.12 180 LEU A CA 1
ATOM 1346 C C . LEU A 1 180 ? 16.613 4.451 -9.752 1.00 77.12 180 LEU A C 1
ATOM 1348 O O . LEU A 1 180 ? 15.441 4.310 -10.102 1.00 77.12 180 LEU A O 1
ATOM 1352 N N . ARG A 1 181 ? 16.972 4.407 -8.464 1.00 75.62 181 ARG A N 1
ATOM 1353 C CA . ARG A 1 181 ? 16.031 4.188 -7.354 1.00 75.62 181 ARG A CA 1
ATOM 1354 C C . ARG A 1 181 ? 14.946 5.263 -7.283 1.00 75.62 181 ARG A C 1
ATOM 1356 O O . ARG A 1 181 ? 13.793 4.946 -7.012 1.00 75.62 181 ARG A O 1
ATOM 1363 N N . THR A 1 182 ? 15.302 6.511 -7.569 1.00 73.62 182 THR A N 1
ATOM 1364 C CA . THR A 1 182 ? 14.384 7.658 -7.574 1.00 73.62 182 THR A CA 1
ATOM 1365 C C . THR A 1 182 ? 13.537 7.702 -8.846 1.00 73.62 182 THR A C 1
ATOM 1367 O O . THR A 1 182 ? 12.397 8.160 -8.818 1.00 73.62 182 THR A O 1
ATOM 1370 N N . LEU A 1 183 ? 14.060 7.187 -9.964 1.00 81.31 183 LEU A N 1
ATOM 1371 C CA . LEU A 1 183 ? 13.299 7.065 -11.211 1.00 81.31 183 LEU A CA 1
ATOM 1372 C C . LEU A 1 183 ? 12.277 5.932 -11.188 1.00 81.31 183 LEU A C 1
ATOM 1374 O O . LEU A 1 183 ? 11.285 5.991 -11.914 1.00 81.31 183 LEU A O 1
ATOM 1378 N N . LEU A 1 184 ? 12.507 4.908 -10.370 1.00 82.75 184 LEU A N 1
ATOM 1379 C CA . LEU A 1 184 ? 11.687 3.708 -10.337 1.00 82.75 184 LEU A CA 1
ATOM 1380 C C . LEU A 1 184 ? 10.168 3.974 -10.255 1.00 82.75 184 LEU A C 1
ATOM 1382 O O . LEU A 1 184 ? 9.451 3.445 -11.110 1.00 82.75 184 LEU A O 1
ATOM 1386 N N . PRO A 1 185 ? 9.637 4.781 -9.311 1.00 79.88 185 PRO A N 1
ATOM 1387 C CA . PRO A 1 185 ? 8.197 5.046 -9.245 1.00 79.88 185 PRO A CA 1
ATOM 1388 C C . PRO A 1 185 ? 7.667 5.783 -10.482 1.00 79.88 185 PRO A C 1
ATOM 1390 O O . PRO A 1 185 ? 6.566 5.488 -10.953 1.00 79.88 185 PRO A O 1
ATOM 1393 N N . LEU A 1 186 ? 8.452 6.703 -11.051 1.00 83.94 186 LEU A N 1
ATOM 1394 C CA . LEU A 1 186 ? 8.069 7.468 -12.241 1.00 83.94 186 LEU A CA 1
ATOM 1395 C C . LEU A 1 186 ? 7.964 6.563 -13.470 1.00 83.94 186 LEU A C 1
ATOM 1397 O O . LEU A 1 186 ? 6.931 6.544 -14.144 1.00 83.94 186 LEU A O 1
ATOM 1401 N N . VAL A 1 187 ? 9.003 5.764 -13.724 1.00 88.62 187 VAL A N 1
ATOM 1402 C CA . VAL A 1 187 ? 9.041 4.840 -14.864 1.00 88.62 187 VAL A CA 1
ATOM 1403 C C . VAL A 1 187 ? 7.973 3.757 -14.698 1.00 88.62 187 VAL A C 1
ATOM 1405 O O . VAL A 1 187 ? 7.231 3.490 -15.639 1.00 88.62 187 VAL A O 1
ATOM 1408 N N . SER A 1 188 ? 7.789 3.213 -13.489 1.00 88.00 188 SER A N 1
ATOM 1409 C CA . SER A 1 188 ? 6.736 2.225 -13.198 1.00 88.00 188 SER A CA 1
ATOM 1410 C C . SER A 1 188 ? 5.335 2.745 -13.536 1.00 88.00 188 SER A C 1
ATOM 1412 O O . SER A 1 188 ? 4.547 2.042 -14.173 1.00 88.00 188 SER A O 1
ATOM 1414 N N . ARG A 1 189 ? 5.020 3.993 -13.154 1.00 86.81 189 ARG A N 1
ATOM 1415 C CA . ARG A 1 189 ? 3.734 4.636 -13.471 1.00 86.81 189 ARG A CA 1
ATOM 1416 C C . ARG A 1 189 ? 3.528 4.746 -14.982 1.00 86.81 189 ARG A C 1
ATOM 1418 O O . ARG A 1 189 ? 2.468 4.365 -15.477 1.00 86.81 189 ARG A O 1
ATOM 1425 N N . ARG A 1 190 ? 4.538 5.220 -15.720 1.00 90.12 190 ARG A N 1
ATOM 1426 C CA . ARG A 1 190 ? 4.446 5.406 -17.179 1.00 90.12 190 ARG A CA 1
ATOM 1427 C C . ARG A 1 190 ? 4.367 4.095 -17.952 1.00 90.12 190 ARG A C 1
ATOM 1429 O O . ARG A 1 190 ? 3.564 3.995 -18.882 1.00 90.12 190 ARG A O 1
ATOM 1436 N N . VAL A 1 191 ? 5.131 3.085 -17.544 1.00 91.19 191 VAL A N 1
ATOM 1437 C CA . VAL A 1 191 ? 5.070 1.737 -18.125 1.00 91.19 191 VAL A CA 1
ATOM 1438 C C . VAL A 1 191 ? 3.690 1.123 -17.883 1.00 91.19 191 VAL A C 1
ATOM 1440 O O . VAL A 1 191 ? 3.097 0.601 -18.823 1.00 91.19 191 VAL A O 1
ATOM 1443 N N . CYS A 1 192 ? 3.128 1.258 -16.676 1.00 89.81 192 CYS A N 1
ATOM 1444 C CA . CYS A 1 192 ? 1.783 0.765 -16.367 1.00 89.81 192 CYS A CA 1
ATOM 1445 C C . CYS A 1 192 ? 0.705 1.415 -17.248 1.00 89.81 192 CYS A C 1
ATOM 1447 O O . CYS A 1 192 ? -0.076 0.702 -17.878 1.00 89.81 192 CYS A O 1
ATOM 1449 N N . THR A 1 193 ? 0.697 2.749 -17.365 1.00 90.00 193 THR A N 1
ATOM 1450 C CA . THR A 1 193 ? -0.251 3.456 -18.244 1.00 90.00 193 THR A CA 1
ATOM 1451 C C . THR A 1 193 ? -0.069 3.059 -19.711 1.00 90.00 193 THR A C 1
ATOM 1453 O O . THR A 1 193 ? -1.051 2.838 -20.414 1.00 90.00 193 THR A O 1
ATOM 1456 N N . SER A 1 194 ? 1.175 2.910 -20.176 1.00 90.25 194 SER A N 1
ATOM 1457 C CA . SER A 1 194 ? 1.473 2.513 -21.563 1.00 90.25 194 SER A CA 1
ATOM 1458 C C . SER A 1 194 ? 1.076 1.071 -21.870 1.00 90.25 194 SER A C 1
ATOM 1460 O O . SER A 1 194 ? 0.726 0.756 -23.005 1.00 90.25 194 SER A O 1
ATOM 1462 N N . ALA A 1 195 ? 1.096 0.203 -20.858 1.00 88.38 195 ALA A N 1
ATOM 1463 C CA . ALA A 1 195 ? 0.568 -1.150 -20.934 1.00 88.38 195 ALA A CA 1
ATOM 1464 C C . ALA A 1 195 ? -0.973 -1.197 -20.857 1.00 88.38 195 ALA A C 1
ATOM 1466 O O . ALA A 1 195 ? -1.543 -2.273 -20.978 1.00 88.38 195 ALA A O 1
ATOM 1467 N N . GLY A 1 196 ? -1.661 -0.064 -20.669 1.00 86.69 196 GLY A N 1
ATOM 1468 C CA . GLY A 1 196 ? -3.123 0.002 -20.556 1.00 86.69 196 GLY A CA 1
ATOM 1469 C C . GLY A 1 196 ? -3.666 -0.256 -19.147 1.00 86.69 196 GLY A C 1
ATOM 1470 O O . GLY A 1 196 ? -4.872 -0.427 -18.985 1.00 86.69 196 GLY A O 1
ATOM 1471 N N . GLY A 1 197 ? -2.800 -0.285 -18.131 1.00 86.38 197 GLY A N 1
ATOM 1472 C CA . GLY A 1 197 ? -3.188 -0.388 -16.726 1.00 86.38 197 GLY A CA 1
ATOM 1473 C C . GLY A 1 197 ? -3.357 0.972 -16.042 1.00 86.38 197 GLY A C 1
ATOM 1474 O O . GLY A 1 197 ? -3.014 2.028 -16.578 1.00 86.38 197 GLY A O 1
ATOM 1475 N N . VAL A 1 198 ? -3.865 0.943 -14.811 1.00 84.94 198 VAL A N 1
ATOM 1476 C CA . VAL A 1 198 ? -4.022 2.112 -13.938 1.00 84.94 198 VAL A CA 1
ATOM 1477 C C . VAL A 1 198 ? -2.996 2.031 -12.805 1.00 84.94 198 VAL A C 1
ATOM 1479 O O . VAL A 1 198 ? -3.101 1.124 -11.966 1.00 84.94 198 VAL A O 1
ATOM 1482 N N . PRO A 1 199 ? -2.008 2.948 -12.752 1.00 82.12 199 PRO A N 1
ATOM 1483 C CA . PRO A 1 199 ? -1.034 2.963 -11.675 1.00 82.12 199 PRO A CA 1
ATOM 1484 C C . PRO A 1 199 ? -1.678 3.491 -10.393 1.00 82.12 199 PRO A C 1
ATOM 1486 O O . PRO A 1 199 ? -2.212 4.598 -10.353 1.00 82.12 199 PRO A O 1
ATOM 1489 N N . VAL A 1 200 ? -1.588 2.700 -9.334 1.00 78.44 200 VAL A N 1
ATOM 1490 C CA . VAL A 1 200 ? -1.993 3.069 -7.981 1.00 78.44 200 VAL A CA 1
ATOM 1491 C C . VAL A 1 200 ? -0.721 3.233 -7.164 1.00 78.44 200 VAL A C 1
ATOM 1493 O O . VAL A 1 200 ? 0.103 2.319 -7.096 1.00 78.44 200 VAL A O 1
ATOM 1496 N N . ALA A 1 201 ? -0.543 4.411 -6.569 1.00 66.44 201 ALA A N 1
ATOM 1497 C CA . ALA A 1 201 ? 0.486 4.603 -5.561 1.00 66.44 201 ALA A CA 1
ATOM 1498 C C . ALA A 1 201 ? 0.072 3.789 -4.340 1.00 66.44 201 ALA A C 1
ATOM 1500 O O . ALA A 1 201 ? -0.949 4.087 -3.716 1.00 66.44 201 ALA A O 1
ATOM 1501 N N . LEU A 1 202 ? 0.820 2.733 -4.038 1.00 56.88 202 LEU A N 1
ATOM 1502 C CA . LEU A 1 202 ? 0.687 2.116 -2.737 1.00 56.88 202 LEU A CA 1
ATOM 1503 C C . LEU A 1 202 ? 1.396 3.024 -1.732 1.00 56.88 202 LEU A C 1
ATOM 1505 O O . LEU A 1 202 ? 2.484 3.535 -2.023 1.00 56.88 202 LEU A O 1
ATOM 1509 N N . PRO A 1 203 ? 0.814 3.217 -0.540 1.00 52.09 203 PRO A N 1
ATOM 1510 C CA . PRO A 1 203 ? 1.579 3.738 0.575 1.00 52.09 203 PRO A CA 1
ATOM 1511 C C . PRO A 1 203 ? 2.848 2.881 0.713 1.00 52.09 203 PRO A C 1
ATOM 1513 O O . PRO A 1 203 ? 2.761 1.662 0.531 1.00 52.09 203 PRO A O 1
ATOM 1516 N N . PRO A 1 204 ? 4.026 3.467 0.982 1.00 53.12 204 PRO A N 1
ATOM 1517 C CA . PRO A 1 204 ? 5.225 2.673 1.209 1.00 53.12 204 PRO A CA 1
ATOM 1518 C C . PRO A 1 204 ? 4.905 1.638 2.291 1.00 53.12 204 PRO A C 1
ATOM 1520 O O . PRO A 1 204 ? 4.355 1.997 3.339 1.00 53.12 204 PRO A O 1
ATOM 1523 N N . ASP A 1 205 ? 5.178 0.359 2.020 1.00 52.38 205 ASP A N 1
ATOM 1524 C CA . ASP A 1 205 ? 5.057 -0.698 3.025 1.00 52.38 205 ASP A CA 1
ATOM 1525 C C . ASP A 1 205 ? 5.860 -0.256 4.254 1.00 52.38 205 ASP A C 1
ATOM 1527 O O . ASP A 1 205 ? 7.073 -0.059 4.179 1.00 52.38 205 ASP A O 1
ATOM 1531 N N . GLY A 1 206 ? 5.157 0.014 5.354 1.00 50.78 206 GLY A N 1
ATOM 1532 C CA . GLY A 1 206 ? 5.677 0.821 6.464 1.00 50.78 206 GLY A CA 1
ATOM 1533 C C . GLY A 1 206 ? 4.815 2.031 6.826 1.00 50.78 206 GLY A C 1
ATOM 1534 O O . GLY A 1 206 ? 5.117 2.712 7.803 1.00 50.78 206 GLY A O 1
ATOM 1535 N N . SER A 1 207 ? 3.728 2.284 6.097 1.00 52.50 207 SER A N 1
ATOM 1536 C CA . SER A 1 207 ? 2.707 3.237 6.529 1.00 52.50 207 SER A CA 1
ATOM 1537 C C . SER A 1 207 ? 2.056 2.706 7.811 1.00 52.50 207 SER A C 1
ATOM 1539 O O . SER A 1 207 ? 1.476 1.616 7.773 1.00 52.50 207 SER A O 1
ATOM 1541 N N . PRO A 1 208 ? 2.198 3.410 8.948 1.00 61.44 208 PRO A N 1
ATOM 1542 C CA . PRO A 1 208 ? 1.683 2.944 10.225 1.00 61.44 208 PRO A CA 1
ATOM 1543 C C . PRO A 1 208 ? 0.164 2.768 10.136 1.00 61.44 208 PRO A C 1
ATOM 1545 O O . PRO A 1 208 ? -0.558 3.738 9.914 1.00 61.44 208 PRO A O 1
ATOM 1548 N N . SER A 1 209 ? -0.322 1.532 10.269 1.00 75.00 209 SER A N 1
ATOM 1549 C CA . SER A 1 209 ? -1.759 1.254 10.365 1.00 75.00 209 SER A CA 1
ATOM 1550 C C . SER A 1 209 ? -2.179 1.156 11.826 1.00 75.00 209 SER A C 1
ATOM 1552 O O . SER A 1 209 ? -1.403 0.696 12.653 1.00 75.00 209 SER A O 1
ATOM 1554 N N . GLY A 1 210 ? -3.429 1.474 12.156 1.00 82.62 210 GLY A N 1
ATOM 1555 C CA . GLY A 1 210 ? -3.955 1.130 13.478 1.00 82.62 210 GLY A CA 1
ATOM 1556 C C . GLY A 1 210 ? -3.983 -0.387 13.734 1.00 82.62 210 GLY A C 1
ATOM 1557 O O . GLY A 1 210 ? -3.966 -1.172 12.772 1.00 82.62 210 GLY A O 1
ATOM 1558 N N . PRO A 1 211 ? -4.032 -0.816 15.010 1.00 88.44 211 PRO A N 1
ATOM 1559 C CA . PRO A 1 211 ? -4.386 -2.185 15.362 1.00 88.44 211 PRO A CA 1
ATOM 1560 C C . PRO A 1 211 ? -5.825 -2.488 14.919 1.00 88.44 211 PRO A C 1
ATOM 1562 O O . PRO A 1 211 ? -6.644 -1.579 14.780 1.00 88.44 211 PRO A O 1
ATOM 1565 N N . ARG A 1 212 ? -6.136 -3.763 14.668 1.00 90.12 212 ARG A N 1
ATOM 1566 C CA . ARG A 1 212 ? -7.442 -4.202 14.133 1.00 90.12 212 ARG A CA 1
ATOM 1567 C C . ARG A 1 212 ? -8.032 -5.338 14.958 1.00 90.12 212 ARG A C 1
ATOM 1569 O O . ARG A 1 212 ? -7.371 -5.842 15.857 1.00 90.12 212 ARG A O 1
ATOM 1576 N N . ASP A 1 213 ? -9.273 -5.715 14.655 1.00 89.12 213 ASP A N 1
ATOM 1577 C CA . ASP A 1 213 ? -9.959 -6.886 15.221 1.00 89.12 213 ASP A CA 1
ATOM 1578 C C . ASP A 1 213 ? -9.866 -6.957 16.753 1.00 89.12 213 ASP A C 1
ATOM 1580 O O . ASP A 1 213 ? -9.404 -7.941 17.328 1.00 89.12 213 ASP A O 1
ATOM 1584 N N . LEU A 1 214 ? -10.255 -5.872 17.430 1.00 93.44 214 LEU A N 1
ATOM 1585 C CA . LEU A 1 214 ? -10.259 -5.831 18.889 1.00 93.44 214 LEU A CA 1
ATOM 1586 C C . LEU A 1 214 ? -11.263 -6.850 19.441 1.00 93.44 214 LEU A C 1
ATOM 1588 O O . LEU A 1 214 ? -12.469 -6.730 19.233 1.00 93.44 214 LEU A O 1
ATOM 1592 N N . VAL A 1 215 ? -10.756 -7.816 20.200 1.00 94.25 215 VAL A N 1
ATOM 1593 C CA . VAL A 1 215 ? -11.533 -8.840 20.893 1.00 94.25 215 VAL A CA 1
ATOM 1594 C C . VAL A 1 215 ? -11.462 -8.587 22.395 1.00 94.25 215 VAL A C 1
ATOM 1596 O O . VAL A 1 215 ? -10.387 -8.576 23.000 1.00 94.25 215 VAL A O 1
ATOM 1599 N N . LEU A 1 216 ? -12.632 -8.409 23.006 1.00 94.81 216 LEU A N 1
ATOM 1600 C CA . LEU A 1 216 ? -12.803 -8.289 24.452 1.00 94.81 216 LEU A CA 1
ATOM 1601 C C . LEU A 1 216 ? -13.445 -9.581 24.968 1.00 94.81 216 LEU A C 1
ATOM 1603 O O . LEU A 1 216 ? -14.542 -9.938 24.541 1.00 94.81 216 LEU A O 1
ATOM 1607 N N . SER A 1 217 ? -12.758 -10.303 25.855 1.00 92.69 217 SER A N 1
ATOM 1608 C CA . SER A 1 217 ? -13.179 -11.632 26.319 1.00 92.69 217 SER A CA 1
ATOM 1609 C C . SER A 1 217 ? -12.925 -11.852 27.812 1.00 92.69 217 SER A C 1
ATOM 1611 O O . SER A 1 217 ? -12.227 -11.077 28.468 1.00 92.69 217 SER A O 1
ATOM 1613 N N . GLU A 1 218 ? -13.536 -12.908 28.361 1.00 90.50 218 GLU A N 1
ATOM 1614 C CA . GLU A 1 218 ? -13.432 -13.300 29.777 1.00 90.50 218 GLU A CA 1
ATOM 1615 C C . GLU A 1 218 ? -13.665 -12.142 30.774 1.00 90.50 218 GLU A C 1
ATOM 1617 O O . GLU A 1 218 ? -12.810 -11.872 31.627 1.00 90.50 218 GLU A O 1
ATOM 1622 N N . PRO A 1 219 ? -14.802 -11.420 30.686 1.00 90.81 219 PRO A N 1
ATOM 1623 C CA . PRO A 1 219 ? -15.130 -10.416 31.685 1.00 90.81 219 PRO A CA 1
ATOM 1624 C C . PRO A 1 219 ? -15.367 -11.093 33.040 1.00 90.81 219 PRO A C 1
ATOM 1626 O O . PRO A 1 219 ? -16.202 -11.985 33.164 1.00 90.81 219 PRO A O 1
ATOM 1629 N N . THR A 1 220 ? -14.660 -10.634 34.068 1.00 88.25 220 THR A N 1
ATOM 1630 C CA . THR A 1 220 ? -14.946 -10.961 35.471 1.00 88.25 220 THR A CA 1
ATOM 1631 C C . THR A 1 220 ? -15.415 -9.707 36.201 1.00 88.25 220 THR A C 1
ATOM 1633 O O . THR A 1 220 ? -15.440 -8.614 35.632 1.00 88.25 220 THR A O 1
ATOM 1636 N N . GLY A 1 221 ? -15.737 -9.817 37.492 1.00 85.44 221 GLY A N 1
ATOM 1637 C CA . GLY A 1 221 ? -16.118 -8.649 38.287 1.00 85.44 221 GLY A CA 1
ATOM 1638 C C . GLY A 1 221 ? -15.024 -7.587 38.424 1.00 85.44 221 GLY A C 1
ATOM 1639 O O . GLY A 1 221 ? -15.328 -6.465 38.812 1.00 85.44 221 GLY A O 1
ATOM 1640 N N . GLN A 1 222 ? -13.761 -7.914 38.128 1.00 88.81 222 GLN A N 1
ATOM 1641 C CA . GLN A 1 222 ? -12.630 -6.993 38.309 1.00 88.81 222 GLN A CA 1
ATOM 1642 C C . GLN A 1 222 ? -11.569 -7.062 37.203 1.00 88.81 222 GLN A C 1
ATOM 1644 O O . GLN A 1 222 ? -10.553 -6.366 37.295 1.00 88.81 222 GLN A O 1
ATOM 1649 N N . SER A 1 223 ? -11.758 -7.894 36.178 1.00 91.94 223 SER A N 1
ATOM 1650 C CA . SER A 1 223 ? -10.782 -8.067 35.101 1.00 91.94 223 SER A CA 1
ATOM 1651 C C . SER A 1 223 ? -11.442 -8.291 33.748 1.00 91.94 223 SER A C 1
ATOM 1653 O O . SER A 1 223 ? -12.590 -8.721 33.683 1.00 91.94 223 SER A O 1
ATOM 1655 N N . LEU A 1 224 ? -10.702 -8.005 32.681 1.00 94.19 224 LEU A N 1
ATOM 1656 C CA . LEU A 1 224 ? -11.124 -8.211 31.296 1.00 94.19 224 LEU A CA 1
ATOM 1657 C C . LEU A 1 224 ? -9.893 -8.561 30.453 1.00 94.19 224 LEU A C 1
ATOM 1659 O O . LEU A 1 224 ? -8.844 -7.929 30.622 1.00 94.19 224 LEU A O 1
ATOM 1663 N N . ARG A 1 225 ? -9.996 -9.546 29.555 1.00 94.69 225 ARG A N 1
ATOM 1664 C CA . ARG A 1 225 ? -8.943 -9.829 28.572 1.00 94.69 225 ARG A CA 1
ATOM 1665 C C . ARG A 1 225 ? -9.178 -9.009 27.305 1.00 94.69 225 ARG A C 1
ATOM 1667 O O . ARG A 1 225 ? -10.290 -8.953 26.788 1.00 94.69 225 ARG A O 1
ATOM 1674 N N . VAL A 1 226 ? -8.107 -8.392 26.820 1.00 97.12 226 VAL A N 1
ATOM 1675 C CA . VAL A 1 226 ? -8.087 -7.540 25.630 1.00 97.12 226 VAL A CA 1
ATOM 1676 C C . VAL A 1 226 ? -7.075 -8.124 24.652 1.00 97.12 226 VAL A C 1
ATOM 1678 O O . VAL A 1 226 ? -5.925 -8.338 25.032 1.00 97.12 226 VAL A O 1
ATOM 1681 N N . GLN A 1 227 ? -7.493 -8.401 23.420 1.00 95.12 227 GLN A N 1
ATOM 1682 C CA . GLN A 1 227 ? -6.643 -8.926 22.346 1.00 95.12 227 GLN A CA 1
ATOM 1683 C C . GLN A 1 227 ? -6.931 -8.192 21.037 1.00 95.12 227 GLN A C 1
ATOM 1685 O O . GLN A 1 227 ? -8.054 -7.750 20.822 1.00 95.12 227 GLN A O 1
ATOM 1690 N N . TRP A 1 228 ? -5.931 -8.043 20.173 1.00 94.44 228 TRP A N 1
ATOM 1691 C CA . TRP A 1 228 ? -6.075 -7.372 18.878 1.00 94.44 228 TRP A CA 1
ATOM 1692 C C . TRP A 1 228 ? -5.133 -7.966 17.826 1.00 94.44 228 TRP A C 1
ATOM 1694 O O . TRP A 1 228 ? -4.161 -8.655 18.142 1.00 94.44 228 TRP A O 1
ATOM 1704 N N . THR A 1 229 ? -5.396 -7.659 16.561 1.00 90.25 229 THR A N 1
ATOM 1705 C CA . THR A 1 229 ? -4.478 -7.890 15.443 1.00 90.25 229 THR A CA 1
ATOM 1706 C C . THR A 1 229 ? -3.423 -6.784 15.405 1.00 90.25 229 THR A C 1
ATOM 1708 O O . THR A 1 229 ? -3.754 -5.595 15.469 1.00 90.25 229 THR A O 1
ATOM 1711 N N . ALA A 1 230 ? -2.148 -7.172 15.292 1.00 87.12 230 ALA A N 1
ATOM 1712 C CA . ALA A 1 230 ? -1.009 -6.255 15.287 1.00 87.12 230 ALA A CA 1
ATOM 1713 C C . ALA A 1 230 ? -1.115 -5.167 14.201 1.00 87.12 230 ALA A C 1
ATOM 1715 O O . ALA A 1 230 ? -1.545 -5.418 13.074 1.00 87.12 230 ALA A O 1
ATOM 1716 N N . ALA A 1 231 ? -0.665 -3.964 14.546 1.00 84.25 231 ALA A N 1
ATOM 1717 C CA . ALA A 1 231 ? -0.499 -2.857 13.618 1.00 84.25 231 ALA A CA 1
ATOM 1718 C C . ALA A 1 231 ? 0.667 -3.110 12.642 1.00 84.25 231 ALA A C 1
ATOM 1720 O O . ALA A 1 231 ? 1.670 -3.731 12.994 1.00 84.25 231 ALA A O 1
ATOM 1721 N N . SER A 1 232 ? 0.551 -2.599 11.414 1.00 79.75 232 SER A N 1
ATOM 1722 C CA . SER A 1 232 ? 1.615 -2.679 10.407 1.00 79.75 232 SER A CA 1
ATOM 1723 C C . SER A 1 232 ? 2.658 -1.573 10.607 1.00 79.75 232 SER A C 1
ATOM 1725 O O . SER A 1 232 ? 2.336 -0.473 11.067 1.00 79.75 232 SER A O 1
ATOM 1727 N N . GLY A 1 233 ? 3.907 -1.850 10.223 1.00 72.06 233 GLY A N 1
ATOM 1728 C CA . GLY A 1 233 ? 5.037 -0.920 10.336 1.00 72.06 233 GLY A CA 1
ATOM 1729 C C . GLY A 1 233 ? 5.892 -1.119 11.601 1.00 72.06 233 GLY A C 1
ATOM 1730 O O . GLY A 1 233 ? 5.707 -2.093 12.329 1.00 72.06 233 GLY A O 1
ATOM 1731 N N . PRO A 1 234 ? 6.864 -0.223 11.865 1.00 71.94 234 PRO A N 1
ATOM 1732 C CA . PRO A 1 234 ? 7.792 -0.330 12.994 1.00 71.94 234 PRO A CA 1
ATOM 1733 C C . PRO A 1 234 ? 7.132 0.116 14.311 1.00 71.94 234 PRO A C 1
ATOM 1735 O O . PRO A 1 234 ? 7.424 1.189 14.846 1.00 71.94 234 PRO A O 1
ATOM 1738 N N . VAL A 1 235 ? 6.206 -0.700 14.816 1.00 80.31 235 VAL A N 1
ATOM 1739 C CA . VAL A 1 235 ? 5.501 -0.453 16.081 1.00 80.31 235 VAL A CA 1
ATOM 1740 C C . VAL A 1 235 ? 6.501 -0.479 17.240 1.00 80.31 235 VAL A C 1
ATOM 1742 O O . VAL A 1 235 ? 7.279 -1.417 17.386 1.00 80.31 235 VAL A O 1
ATOM 1745 N N . SER A 1 236 ? 6.486 0.566 18.065 1.00 79.06 236 SER A N 1
ATOM 1746 C CA . SER A 1 236 ? 7.311 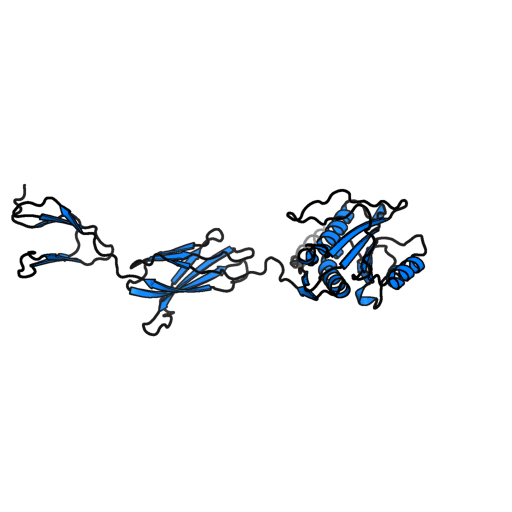0.681 19.278 1.00 79.06 236 SER A CA 1
ATOM 1747 C C . SER A 1 236 ? 6.592 0.138 20.520 1.00 79.06 236 SER A C 1
ATOM 1749 O O . SER A 1 236 ? 7.239 -0.295 21.471 1.00 79.06 236 SER A O 1
ATOM 1751 N N . GLY A 1 237 ? 5.259 0.106 20.497 1.00 86.81 237 GLY A N 1
ATOM 1752 C CA . GLY A 1 237 ? 4.411 -0.486 21.530 1.00 86.81 237 GLY A CA 1
ATOM 1753 C C . GLY A 1 237 ? 2.934 -0.195 21.280 1.00 86.81 237 GLY A C 1
ATOM 1754 O O . GLY A 1 237 ? 2.578 0.400 20.264 1.00 86.81 237 GLY A O 1
ATOM 1755 N N . TYR A 1 238 ? 2.080 -0.579 22.220 1.00 90.94 238 TYR A N 1
ATOM 1756 C CA . TYR A 1 238 ? 0.659 -0.247 22.226 1.00 90.94 238 TYR A CA 1
ATOM 1757 C C . TYR A 1 238 ? 0.282 0.455 23.530 1.00 90.94 238 TYR A C 1
ATOM 1759 O O . TYR A 1 238 ? 0.829 0.159 24.592 1.00 90.94 238 TYR A O 1
ATOM 1767 N N . GLN A 1 239 ? -0.679 1.367 23.457 1.00 93.62 239 GLN A N 1
ATOM 1768 C CA . GLN A 1 239 ? -1.293 2.018 24.607 1.00 93.62 239 GLN A CA 1
ATOM 1769 C C . GLN A 1 239 ? -2.763 1.614 24.665 1.00 93.62 239 GLN A C 1
ATOM 1771 O O . GLN A 1 239 ? -3.534 1.894 23.747 1.00 93.62 239 GLN A O 1
ATOM 1776 N N . VAL A 1 240 ? -3.147 0.933 25.741 1.00 95.62 240 VAL A N 1
ATOM 1777 C CA . VAL A 1 240 ? -4.521 0.492 25.990 1.00 95.62 240 VAL A CA 1
ATOM 1778 C C . VAL A 1 240 ? -5.157 1.452 26.985 1.00 95.62 240 VAL A C 1
ATOM 1780 O O . VAL A 1 240 ? -4.764 1.494 28.149 1.00 95.62 240 VAL A O 1
ATOM 1783 N N . GLN A 1 241 ? -6.142 2.220 26.537 1.00 94.69 241 GLN A N 1
ATOM 1784 C CA . GLN A 1 241 ? -6.932 3.125 27.366 1.00 94.69 241 GLN A CA 1
ATOM 1785 C C . GLN A 1 241 ? -8.285 2.488 27.671 1.00 94.69 241 GLN A C 1
ATOM 1787 O O . GLN A 1 241 ? -8.920 1.924 26.784 1.00 94.69 241 GLN A O 1
ATOM 1792 N N . TYR A 1 242 ? -8.760 2.592 28.907 1.00 95.69 242 TYR A N 1
ATOM 1793 C CA . TYR A 1 242 ? -10.081 2.100 29.287 1.00 95.69 242 TYR A CA 1
ATOM 1794 C C . TYR A 1 242 ? -10.792 3.093 30.200 1.00 95.69 242 TYR A C 1
ATOM 1796 O O . TYR A 1 242 ? -10.212 3.629 31.144 1.00 95.69 242 TYR A O 1
ATOM 1804 N N . THR A 1 243 ? -12.057 3.368 29.886 1.00 94.94 243 THR A N 1
ATOM 1805 C CA . THR A 1 243 ? -12.865 4.400 30.550 1.00 94.94 243 THR A CA 1
ATOM 1806 C C . THR A 1 243 ? -14.237 3.826 30.905 1.00 94.94 243 THR A C 1
ATOM 1808 O O . THR A 1 243 ? -14.872 3.244 30.022 1.00 94.94 243 THR A O 1
ATOM 1811 N N . PRO A 1 244 ? -14.717 3.960 32.155 1.00 95.06 244 PRO A N 1
ATOM 1812 C CA . PRO A 1 244 ? -16.062 3.519 32.504 1.00 95.06 244 PRO A CA 1
ATOM 1813 C C . PRO A 1 244 ? -17.109 4.397 31.808 1.00 95.06 244 PRO A C 1
ATOM 1815 O O . PRO A 1 244 ? -16.944 5.616 31.688 1.00 95.06 244 PRO A O 1
ATOM 1818 N N . LEU A 1 245 ? -18.192 3.776 31.352 1.00 91.00 245 LEU A N 1
ATOM 1819 C CA . LEU A 1 245 ? -19.332 4.447 30.743 1.00 91.00 245 LEU A CA 1
ATOM 1820 C C . LEU A 1 245 ? -20.386 4.788 31.805 1.00 91.00 245 LEU A C 1
ATOM 1822 O O . LEU A 1 245 ? -20.578 4.073 32.791 1.00 91.00 245 LEU A O 1
ATOM 1826 N N . THR A 1 246 ? -21.087 5.903 31.616 1.00 89.56 246 THR A N 1
ATOM 1827 C CA . THR A 1 246 ? -22.298 6.219 32.382 1.00 89.56 246 THR A CA 1
ATOM 1828 C C . THR A 1 246 ? -23.438 5.277 31.983 1.00 89.56 246 THR A C 1
ATOM 1830 O O . THR A 1 246 ? -23.390 4.639 30.936 1.00 89.56 246 THR A O 1
ATOM 1833 N N . GLY A 1 247 ? -24.528 5.244 32.758 1.00 79.56 247 GLY A N 1
ATOM 1834 C CA . GLY A 1 247 ? -25.746 4.516 32.364 1.00 79.56 247 GLY A CA 1
ATOM 1835 C C . GLY A 1 247 ? -26.396 5.015 31.061 1.00 79.56 247 GLY A C 1
ATOM 1836 O O . GLY A 1 247 ? -27.302 4.367 30.555 1.00 79.56 247 GLY A O 1
ATOM 1837 N N . LEU A 1 248 ? -25.928 6.147 30.519 1.00 81.94 248 LEU A N 1
ATOM 1838 C CA . LEU A 1 248 ? -26.319 6.712 29.223 1.00 81.94 248 LEU A CA 1
ATOM 1839 C C . LEU A 1 248 ? -25.286 6.417 28.112 1.00 81.94 248 LEU A C 1
ATOM 1841 O O . LEU A 1 248 ? -25.383 6.983 27.028 1.00 81.94 248 LEU A O 1
ATOM 1845 N N . GLY A 1 249 ? -24.270 5.588 28.381 1.00 82.00 249 GLY A N 1
ATOM 1846 C CA . GLY A 1 249 ? -23.240 5.198 27.410 1.00 82.00 249 GLY A CA 1
ATOM 1847 C C . GLY A 1 249 ? -22.135 6.235 27.170 1.00 82.00 249 GLY A C 1
ATOM 1848 O O . GLY A 1 249 ? -21.368 6.095 26.222 1.00 82.00 249 GLY A O 1
ATOM 1849 N N . GLN A 1 250 ? -22.022 7.279 27.999 1.00 85.50 250 GLN A N 1
ATOM 1850 C CA . GLN A 1 250 ? -21.006 8.329 27.824 1.00 85.50 250 GLN A CA 1
ATOM 1851 C C . GLN A 1 250 ? -19.715 8.021 28.607 1.00 85.50 250 GLN A C 1
ATOM 1853 O O . GLN A 1 250 ? -19.811 7.642 29.777 1.00 85.50 250 GLN A O 1
ATOM 1858 N N . PRO A 1 251 ? -18.508 8.230 28.040 1.00 87.44 251 PRO A N 1
ATOM 1859 C CA . PRO A 1 251 ? -17.251 7.954 28.739 1.00 87.44 251 PRO A CA 1
ATOM 1860 C C . PRO A 1 251 ? -16.976 8.941 29.875 1.00 87.44 251 PRO A C 1
ATOM 1862 O O . PRO A 1 251 ? -16.928 10.155 29.671 1.00 87.44 251 PRO A O 1
ATOM 1865 N N . ARG A 1 252 ? -16.707 8.426 31.078 1.00 90.12 252 ARG A N 1
ATOM 1866 C CA . ARG A 1 252 ? -16.264 9.232 32.224 1.00 90.12 252 ARG A CA 1
ATOM 1867 C C . ARG A 1 252 ? -14.768 9.511 32.146 1.00 90.12 252 ARG A C 1
ATOM 1869 O O . ARG A 1 252 ? -13.965 8.843 32.791 1.00 90.12 252 ARG A O 1
ATOM 1876 N N . LEU A 1 253 ? -14.391 10.522 31.368 1.00 84.25 253 LEU A N 1
ATOM 1877 C CA . LEU A 1 253 ? -12.988 10.879 31.109 1.00 84.25 253 LEU A CA 1
ATOM 1878 C C . LEU A 1 253 ? -12.139 11.082 32.380 1.00 84.25 253 LEU A C 1
ATOM 1880 O O . LEU A 1 253 ? -10.957 10.757 32.360 1.00 84.25 253 LEU A O 1
ATOM 1884 N N . GLY A 1 254 ? -12.730 11.546 33.489 1.00 85.88 254 GLY A N 1
ATOM 1885 C CA . GLY A 1 254 ? -12.034 11.703 34.777 1.00 85.88 254 GLY A CA 1
ATOM 1886 C C . GLY A 1 254 ? -11.621 10.389 35.458 1.00 85.88 254 GLY A C 1
ATOM 1887 O O . GLY A 1 254 ? -10.785 10.405 36.354 1.00 85.88 254 GLY A O 1
ATOM 1888 N N . GLU A 1 255 ? -12.174 9.254 35.025 1.00 90.00 255 GLU A N 1
ATOM 1889 C CA . GLU A 1 255 ? -11.836 7.908 35.507 1.00 90.00 255 GLU A CA 1
ATOM 1890 C C . GLU A 1 255 ? -11.079 7.081 34.445 1.00 90.00 255 GLU A C 1
ATOM 1892 O O . GLU A 1 255 ? -10.944 5.862 34.590 1.00 90.00 255 GLU A O 1
ATOM 1897 N N . ARG A 1 256 ? -10.592 7.713 33.364 1.00 91.50 256 ARG A N 1
ATOM 1898 C CA . ARG A 1 256 ? -9.790 7.038 32.333 1.00 91.50 256 ARG A CA 1
ATOM 1899 C C . ARG A 1 256 ? -8.506 6.477 32.944 1.00 91.50 256 ARG A C 1
ATOM 1901 O O . ARG A 1 256 ? -7.799 7.161 33.681 1.00 91.50 256 ARG A O 1
ATOM 1908 N N . ARG A 1 257 ? -8.178 5.240 32.582 1.00 93.12 257 ARG A N 1
ATOM 1909 C CA . ARG A 1 257 ? -6.916 4.579 32.932 1.00 93.12 257 ARG A CA 1
ATOM 1910 C C . ARG A 1 257 ? -6.212 4.067 31.686 1.00 93.12 257 ARG A C 1
ATOM 1912 O O . ARG A 1 257 ? -6.849 3.858 30.655 1.00 93.12 257 ARG A O 1
ATOM 1919 N N . GLU A 1 258 ? -4.902 3.866 31.796 1.00 93.75 258 GLU A N 1
ATOM 1920 C CA . GLU A 1 258 ? -4.042 3.516 30.666 1.00 93.75 258 GLU A CA 1
ATOM 1921 C C . GLU A 1 258 ? -3.007 2.456 31.054 1.00 93.75 258 GLU A C 1
ATOM 1923 O O . GLU A 1 258 ? -2.508 2.446 32.180 1.00 93.75 258 GLU A O 1
ATOM 1928 N N . VAL A 1 259 ? -2.692 1.564 30.115 1.00 93.56 259 VAL A N 1
ATOM 1929 C CA . VAL A 1 259 ? -1.677 0.513 30.250 1.00 93.56 259 VAL A CA 1
ATOM 1930 C C . VAL A 1 259 ? -0.822 0.484 28.987 1.00 93.56 259 VAL A C 1
ATOM 1932 O O . VAL A 1 259 ? -1.353 0.413 27.879 1.00 93.56 259 VAL A O 1
ATOM 1935 N N . SER A 1 260 ? 0.499 0.504 29.154 1.00 92.81 260 SER A N 1
ATOM 1936 C CA . SER A 1 260 ? 1.454 0.354 28.053 1.00 92.81 260 SER A CA 1
ATOM 1937 C C . SER A 1 260 ? 1.802 -1.116 27.842 1.00 92.81 260 SER A C 1
ATOM 1939 O O . SER A 1 260 ? 2.098 -1.830 28.800 1.00 92.81 260 SER A O 1
ATOM 1941 N N . VAL A 1 261 ? 1.792 -1.557 26.588 1.00 92.81 261 VAL A N 1
ATOM 1942 C CA . VAL A 1 261 ? 2.075 -2.934 26.170 1.00 92.81 261 VAL A CA 1
ATOM 1943 C C . VAL A 1 261 ? 3.253 -2.925 25.182 1.00 92.81 261 VAL A C 1
ATOM 1945 O O . VAL A 1 261 ? 3.277 -2.083 24.279 1.00 92.81 261 VAL A O 1
ATOM 1948 N N . PRO A 1 262 ? 4.255 -3.811 25.331 1.00 88.19 262 PRO A N 1
ATOM 1949 C CA . PRO A 1 262 ? 5.392 -3.886 24.410 1.00 88.19 262 PRO A CA 1
ATOM 1950 C C . PRO A 1 262 ? 4.980 -4.251 22.975 1.00 88.19 262 PRO A C 1
ATOM 1952 O O . PRO A 1 262 ? 3.969 -4.911 22.759 1.00 88.19 262 PRO A O 1
ATOM 1955 N N . ALA A 1 263 ? 5.801 -3.897 21.980 1.00 82.12 263 ALA A N 1
ATOM 1956 C CA . ALA A 1 263 ? 5.507 -4.171 20.564 1.00 82.12 263 ALA A CA 1
ATOM 1957 C C . ALA A 1 263 ? 5.365 -5.667 20.213 1.00 82.12 263 ALA A C 1
ATOM 1959 O O . ALA A 1 263 ? 4.690 -6.002 19.243 1.00 82.12 263 ALA A O 1
ATOM 1960 N N . GLY A 1 264 ? 6.008 -6.554 20.982 1.00 82.56 264 GLY A N 1
ATOM 1961 C CA . GLY A 1 264 ? 5.955 -8.007 20.778 1.00 82.56 264 GLY A CA 1
ATOM 1962 C C . GLY A 1 264 ? 4.676 -8.676 21.291 1.00 82.56 264 GLY A C 1
ATOM 1963 O O . GLY A 1 264 ? 4.495 -9.869 21.068 1.00 82.56 264 GLY A O 1
ATOM 1964 N N . GLU A 1 265 ? 3.799 -7.931 21.967 1.00 90.38 265 GLU A N 1
ATOM 1965 C CA . GLU A 1 265 ? 2.560 -8.443 22.545 1.00 90.38 265 GLU A CA 1
ATOM 1966 C C . GLU A 1 265 ? 1.341 -7.777 21.896 1.00 90.38 265 GLU A C 1
ATOM 1968 O O . GLU A 1 265 ? 1.304 -6.566 21.676 1.00 90.38 265 GLU A O 1
ATOM 1973 N N . THR A 1 266 ? 0.315 -8.576 21.607 1.00 91.94 266 THR A N 1
ATOM 1974 C CA . THR A 1 266 ? -0.950 -8.123 21.002 1.00 91.94 266 THR A CA 1
ATOM 1975 C C . THR A 1 266 ? -2.154 -8.381 21.908 1.00 91.94 266 THR A C 1
ATOM 1977 O O . THR A 1 266 ? -3.291 -8.534 21.458 1.00 91.94 266 THR A O 1
ATOM 1980 N N . GLY A 1 267 ? -1.904 -8.475 23.213 1.00 93.19 267 GLY A N 1
ATOM 1981 C CA . GLY A 1 267 ? -2.945 -8.695 24.199 1.00 93.19 267 GLY A CA 1
ATOM 1982 C C . GLY A 1 267 ? -2.492 -8.364 25.610 1.00 93.19 267 GLY A C 1
ATOM 1983 O O . GLY A 1 267 ? -1.311 -8.420 25.931 1.00 93.19 267 GLY A O 1
ATOM 1984 N N . THR A 1 268 ? -3.449 -8.021 26.466 1.00 95.75 268 THR A N 1
ATOM 1985 C CA . THR A 1 268 ? -3.212 -7.768 27.889 1.00 95.75 268 THR A CA 1
ATOM 1986 C C . THR A 1 268 ? -4.452 -8.095 28.720 1.00 95.75 268 THR A C 1
ATOM 1988 O O . THR A 1 268 ? -5.562 -8.240 28.198 1.00 95.75 268 THR A O 1
ATOM 1991 N N . ARG A 1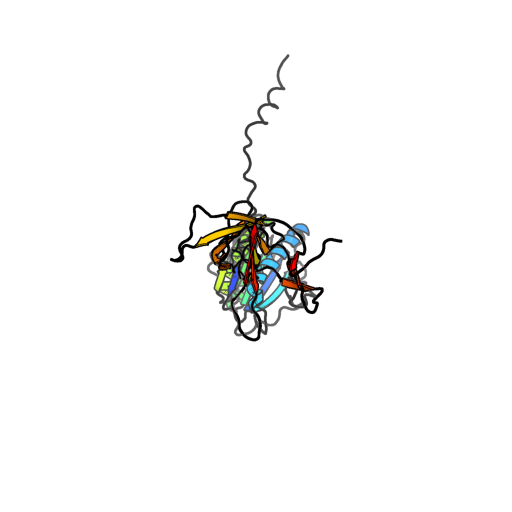 269 ? -4.277 -8.228 30.038 1.00 95.50 269 ARG A N 1
ATOM 1992 C CA . ARG A 1 269 ? -5.377 -8.421 30.989 1.00 95.50 269 ARG A CA 1
ATOM 1993 C C . ARG A 1 269 ? -5.525 -7.180 31.856 1.00 95.50 269 ARG A C 1
ATOM 1995 O O . ARG A 1 269 ? -4.682 -6.914 32.710 1.00 95.50 269 ARG A O 1
ATOM 2002 N N . LEU A 1 270 ? -6.631 -6.465 31.679 1.00 94.88 270 LEU A N 1
ATOM 2003 C CA . LEU A 1 270 ? -6.992 -5.339 32.532 1.00 94.88 270 LEU A CA 1
ATOM 2004 C C . LEU A 1 270 ? -7.410 -5.856 33.912 1.00 94.88 270 LEU A C 1
ATOM 2006 O O . LEU A 1 270 ? -8.107 -6.867 34.013 1.00 94.88 270 LEU A O 1
ATOM 2010 N N . GLN A 1 271 ? -6.990 -5.166 34.970 1.00 92.12 271 GLN A N 1
ATOM 2011 C CA . GLN A 1 271 ? -7.281 -5.517 36.362 1.00 92.12 271 GLN A CA 1
ATOM 2012 C C . GLN A 1 271 ? -7.753 -4.288 37.148 1.00 92.12 271 GLN A C 1
ATOM 2014 O O . GLN A 1 271 ? -7.535 -3.144 36.743 1.00 92.12 271 GLN A O 1
ATOM 2019 N N . GLY A 1 272 ? -8.396 -4.526 38.293 1.00 88.19 272 GLY A N 1
ATOM 2020 C CA . GLY A 1 272 ? -8.901 -3.457 39.158 1.00 88.19 272 GLY A CA 1
ATOM 2021 C C . GLY A 1 272 ? -10.086 -2.702 38.552 1.00 88.19 272 GLY A C 1
ATOM 2022 O O . GLY A 1 272 ? -10.230 -1.501 38.798 1.00 88.19 272 GLY A O 1
ATOM 2023 N N . LEU A 1 273 ? -10.889 -3.394 37.737 1.00 91.69 273 LEU A N 1
ATOM 2024 C CA . LEU A 1 273 ? -12.145 -2.884 37.188 1.00 91.69 273 LEU A CA 1
ATOM 2025 C C . LEU A 1 273 ? -13.253 -2.909 38.250 1.00 91.69 273 LEU A C 1
ATOM 2027 O O . LEU A 1 273 ? -13.191 -3.668 39.221 1.00 91.69 273 LEU A O 1
ATOM 2031 N N . GLN A 1 274 ? -14.270 -2.073 38.060 1.00 89.69 274 GLN A N 1
ATOM 2032 C CA . GLN A 1 274 ? -15.469 -2.063 38.891 1.00 89.69 274 GLN A CA 1
ATOM 2033 C C . GLN A 1 274 ? -16.437 -3.158 38.407 1.00 89.69 274 GLN A C 1
ATOM 2035 O O . GLN A 1 274 ? -16.603 -3.316 37.193 1.00 89.69 274 GLN A O 1
ATOM 2040 N N . PRO A 1 275 ? -17.092 -3.907 39.311 1.00 88.94 275 PRO A N 1
ATOM 2041 C CA . PRO A 1 275 ? -18.089 -4.906 38.929 1.00 88.94 275 PRO A CA 1
ATOM 2042 C C . PRO A 1 275 ? -19.320 -4.262 38.285 1.00 88.94 275 PRO A C 1
ATOM 2044 O O . PRO A 1 275 ? -19.645 -3.109 38.575 1.00 88.94 275 PRO A O 1
ATOM 2047 N N . LEU A 1 276 ? -20.029 -5.017 37.441 1.00 85.75 276 LEU A N 1
ATOM 2048 C CA . LEU A 1 276 ? -21.268 -4.599 36.762 1.00 85.75 276 LEU A CA 1
ATOM 2049 C C . LEU A 1 276 ? -21.169 -3.277 35.980 1.00 85.75 276 LEU A C 1
ATOM 2051 O O . LEU A 1 276 ? -22.193 -2.646 35.701 1.00 85.75 276 LEU A O 1
ATOM 2055 N N . THR A 1 277 ? -19.959 -2.881 35.599 1.00 90.31 277 THR A N 1
ATOM 2056 C CA . THR A 1 277 ? -19.653 -1.601 34.962 1.00 90.31 277 THR A CA 1
ATOM 2057 C C . THR A 1 277 ? -19.277 -1.829 33.504 1.00 90.31 277 THR A C 1
ATOM 2059 O O . THR A 1 277 ? -18.528 -2.749 33.171 1.00 90.31 277 THR A O 1
ATOM 2062 N N . GLU A 1 278 ? -19.826 -1.005 32.618 1.00 94.06 278 GLU A N 1
ATOM 2063 C CA . GLU A 1 278 ? -19.484 -1.025 31.200 1.00 94.06 278 GLU A CA 1
ATOM 2064 C C . GLU A 1 278 ? -18.276 -0.127 30.939 1.00 94.06 278 GLU A C 1
ATOM 2066 O O . GLU A 1 278 ? -18.194 0.983 31.462 1.00 94.06 278 GLU A O 1
ATOM 2071 N N . TYR A 1 279 ? -17.326 -0.617 30.152 1.00 94.44 279 TYR A N 1
ATOM 2072 C CA . TYR A 1 279 ? -16.090 0.078 29.823 1.00 94.44 279 TYR A CA 1
ATOM 2073 C C . TYR A 1 279 ? -15.961 0.233 28.315 1.00 94.44 279 TYR A C 1
ATOM 2075 O O . TYR A 1 279 ? -16.174 -0.726 27.574 1.00 94.44 279 TYR A O 1
ATOM 2083 N N . GLN A 1 280 ? -15.530 1.414 27.875 1.00 95.00 280 GLN A N 1
ATOM 2084 C CA . GLN A 1 280 ? -14.962 1.604 26.546 1.00 95.00 280 GLN A CA 1
ATOM 2085 C C . GLN A 1 280 ? -13.458 1.373 26.623 1.00 95.00 280 GLN A C 1
ATOM 2087 O O . GLN A 1 280 ? -12.767 2.034 27.402 1.00 95.00 280 GLN A O 1
ATOM 2092 N N . VAL A 1 281 ? -12.967 0.438 25.817 1.00 95.81 281 VAL A N 1
ATOM 2093 C CA . VAL A 1 281 ? -11.553 0.095 25.687 1.00 95.81 281 VAL A CA 1
ATOM 2094 C C . VAL A 1 281 ? -11.076 0.556 24.318 1.00 95.81 281 VAL A C 1
ATOM 2096 O O . VAL A 1 281 ? -11.698 0.233 23.309 1.00 95.81 281 VAL A O 1
ATOM 2099 N N . THR A 1 282 ? -9.968 1.285 24.288 1.00 90.56 282 THR A N 1
ATOM 2100 C CA . THR A 1 282 ? -9.344 1.823 23.082 1.00 90.56 282 THR A CA 1
ATOM 2101 C C . THR A 1 282 ? -7.886 1.392 23.048 1.00 90.56 282 THR A C 1
ATOM 2103 O O . THR A 1 282 ? -7.141 1.651 23.990 1.00 90.56 282 THR A O 1
ATOM 2106 N N . VAL A 1 283 ? -7.468 0.742 21.966 1.00 94.19 283 VAL A N 1
ATOM 2107 C CA . VAL A 1 283 ? -6.081 0.324 21.743 1.00 94.19 283 VAL A CA 1
ATOM 2108 C C . VAL A 1 283 ? -5.472 1.203 20.666 1.00 94.19 283 VAL A C 1
ATOM 2110 O O . VAL A 1 283 ? -6.038 1.363 19.584 1.00 94.19 283 VAL A O 1
ATOM 2113 N N . ILE A 1 284 ? -4.308 1.759 20.971 1.00 88.06 284 ILE A N 1
ATOM 2114 C CA . ILE A 1 284 ? -3.606 2.720 20.132 1.00 88.06 284 ILE A CA 1
ATOM 2115 C C . ILE A 1 284 ? -2.198 2.185 19.859 1.00 88.06 284 ILE A C 1
ATOM 2117 O O . ILE A 1 284 ? -1.489 1.816 20.794 1.00 88.06 284 ILE A O 1
ATOM 2121 N N . ALA A 1 285 ? -1.780 2.127 18.595 1.00 84.69 285 ALA A N 1
ATOM 2122 C CA . ALA A 1 285 ? -0.405 1.766 18.249 1.00 84.69 285 ALA A CA 1
ATOM 2123 C C . ALA A 1 285 ? 0.533 2.971 18.420 1.00 84.69 285 ALA A C 1
ATOM 2125 O O . ALA A 1 285 ? 0.221 4.078 17.980 1.00 84.69 285 ALA A O 1
ATOM 2126 N N . LEU A 1 286 ? 1.692 2.756 19.037 1.00 80.56 286 LEU A N 1
ATOM 2127 C CA . LEU A 1 286 ? 2.726 3.768 19.235 1.00 80.56 286 LEU A CA 1
ATOM 2128 C C . LEU A 1 286 ? 3.882 3.538 18.262 1.00 80.56 286 LEU A C 1
ATOM 2130 O O . LEU A 1 286 ? 4.389 2.421 18.129 1.00 80.56 286 LEU A O 1
ATOM 2134 N N . TYR A 1 287 ? 4.342 4.613 17.634 1.00 73.69 287 TYR A N 1
ATOM 2135 C CA . TYR A 1 287 ? 5.498 4.639 16.743 1.00 73.69 287 TYR A CA 1
ATOM 2136 C C . TYR A 1 287 ? 6.541 5.622 17.266 1.00 73.69 287 TYR A C 1
ATOM 2138 O O . TYR A 1 287 ? 6.231 6.502 18.066 1.00 73.69 287 TYR A O 1
ATOM 2146 N N . ALA A 1 288 ? 7.775 5.512 16.769 1.00 60.31 288 ALA A N 1
ATOM 2147 C CA . ALA A 1 288 ? 8.902 6.323 17.236 1.00 60.31 288 ALA A CA 1
ATOM 2148 C C . ALA A 1 288 ? 8.622 7.841 17.249 1.00 60.31 288 ALA A C 1
ATOM 2150 O O . ALA A 1 288 ? 9.128 8.537 18.121 1.00 60.31 288 ALA A O 1
ATOM 2151 N N . ASN A 1 289 ? 7.812 8.341 16.305 1.00 52.28 289 ASN A N 1
ATOM 2152 C CA . ASN A 1 289 ? 7.519 9.771 16.148 1.00 52.28 289 ASN A CA 1
ATOM 2153 C C . ASN A 1 289 ? 6.018 10.089 16.004 1.00 52.28 289 ASN A C 1
ATOM 2155 O O . ASN A 1 289 ? 5.670 11.223 15.677 1.00 52.28 289 ASN A O 1
ATOM 2159 N N . SER A 1 290 ? 5.125 9.110 16.166 1.00 61.81 290 SER A N 1
ATOM 2160 C CA . SER A 1 290 ? 3.689 9.308 15.943 1.00 61.81 290 SER A CA 1
ATOM 2161 C C . SER A 1 290 ? 2.834 8.270 16.664 1.00 61.81 290 SER A C 1
ATOM 2163 O O . SER A 1 290 ? 3.316 7.252 17.157 1.00 61.81 290 SER A O 1
ATOM 2165 N N . VAL A 1 291 ? 1.536 8.543 16.706 1.00 68.75 291 VAL A N 1
ATOM 2166 C CA . VAL A 1 291 ? 0.514 7.652 17.246 1.00 68.75 291 VAL A CA 1
ATOM 2167 C C . VAL A 1 291 ? -0.362 7.191 16.080 1.00 68.75 291 VAL A C 1
ATOM 2169 O O . VAL A 1 291 ? -0.732 8.003 15.232 1.00 68.75 291 VAL A O 1
ATOM 2172 N N . GLY A 1 292 ? -0.617 5.887 15.995 1.00 67.69 292 GLY A N 1
ATOM 2173 C CA . GLY A 1 292 ? -1.438 5.280 14.950 1.00 67.69 292 GLY A CA 1
ATOM 2174 C C . GLY A 1 292 ? -2.931 5.501 15.153 1.00 67.69 292 GLY A C 1
ATOM 2175 O O . GLY A 1 292 ? -3.379 5.966 16.199 1.00 67.69 292 GLY A O 1
ATOM 2176 N N . GLU A 1 293 ? -3.710 5.104 14.149 1.00 74.19 293 GLU A N 1
ATOM 2177 C CA . GLU A 1 293 ? -5.161 4.981 14.284 1.00 74.19 293 GLU A CA 1
ATOM 2178 C C . GLU A 1 293 ? -5.509 4.018 15.434 1.00 74.19 293 GLU A C 1
ATOM 2180 O O . GLU A 1 293 ? -4.769 3.071 15.714 1.00 74.19 293 GLU A O 1
ATOM 2185 N N . ALA A 1 294 ? -6.613 4.282 16.127 1.00 86.56 294 ALA A N 1
ATOM 2186 C CA . ALA A 1 294 ? -7.032 3.519 17.291 1.00 86.56 294 ALA A CA 1
ATOM 2187 C C . ALA A 1 294 ? -8.219 2.612 16.960 1.00 86.56 294 ALA A C 1
ATOM 2189 O O . ALA A 1 294 ? -9.117 3.001 16.216 1.00 86.56 294 ALA A O 1
ATOM 2190 N N . VAL A 1 295 ? -8.266 1.438 17.585 1.00 89.94 295 VAL A N 1
ATOM 2191 C CA . VAL A 1 295 ? -9.450 0.570 17.576 1.00 89.94 295 VAL A CA 1
ATOM 2192 C C . VAL A 1 295 ? -10.126 0.644 18.936 1.00 89.94 295 VAL A C 1
ATOM 2194 O O . VAL A 1 295 ? -9.449 0.652 19.965 1.00 89.94 295 VAL A O 1
ATOM 2197 N N . SER A 1 296 ? -11.455 0.715 18.959 1.00 93.19 296 SER A N 1
ATOM 2198 C CA . SER A 1 296 ? -12.216 0.764 20.207 1.00 93.19 296 SER A CA 1
ATOM 2199 C C . SER A 1 296 ? -13.353 -0.246 20.225 1.00 93.19 296 SER A C 1
ATOM 2201 O O . SER A 1 296 ? -13.863 -0.643 19.180 1.00 93.19 296 SER A O 1
ATOM 2203 N N . GLY A 1 297 ? -13.732 -0.665 21.425 1.00 90.31 297 GLY A N 1
ATOM 2204 C CA . GLY A 1 297 ? -14.833 -1.583 21.678 1.00 90.31 297 GLY A CA 1
ATOM 2205 C C . GLY A 1 297 ? -15.359 -1.402 23.095 1.00 90.31 297 GLY A C 1
ATOM 2206 O O . GLY A 1 297 ? -14.709 -0.771 23.932 1.00 90.31 297 GLY A O 1
ATOM 2207 N N . THR A 1 298 ? -16.541 -1.942 23.371 1.00 93.88 298 THR A N 1
ATOM 2208 C CA . THR A 1 298 ? -17.156 -1.883 24.698 1.00 93.88 298 THR A CA 1
ATOM 2209 C C . THR A 1 298 ? -17.338 -3.277 25.277 1.00 93.88 298 THR A C 1
ATOM 2211 O O . THR A 1 298 ? -17.616 -4.239 24.564 1.00 93.88 298 THR A O 1
ATOM 2214 N N . ALA A 1 299 ? -17.153 -3.397 26.589 1.00 91.50 299 ALA A N 1
ATOM 2215 C CA . ALA A 1 299 ? -17.416 -4.628 27.321 1.00 91.50 299 ALA A CA 1
ATOM 2216 C C . ALA A 1 299 ? -17.922 -4.317 28.727 1.00 91.50 299 ALA A C 1
ATOM 2218 O O . ALA A 1 299 ? -17.498 -3.348 29.361 1.00 91.50 299 ALA A O 1
ATOM 2219 N N . ARG A 1 300 ? -18.807 -5.176 29.234 1.00 91.94 300 ARG A N 1
ATOM 2220 C CA . ARG A 1 300 ? -19.375 -5.060 30.576 1.00 91.94 300 ARG A CA 1
ATOM 2221 C C . ARG A 1 300 ? -18.777 -6.106 31.507 1.00 91.94 300 ARG A C 1
ATOM 2223 O O . ARG A 1 300 ? -18.770 -7.291 31.182 1.00 91.94 300 ARG A O 1
ATOM 2230 N N . THR A 1 301 ? -18.294 -5.673 32.668 1.00 90.38 301 THR A N 1
ATOM 2231 C CA . THR A 1 301 ? -17.825 -6.581 33.722 1.00 90.38 301 THR A CA 1
ATOM 2232 C C . THR A 1 301 ? -18.997 -7.308 34.375 1.00 90.38 301 THR A C 1
ATOM 2234 O O . THR A 1 301 ? -20.121 -6.800 34.448 1.00 90.38 301 THR A O 1
ATOM 2237 N N . THR A 1 302 ? -18.745 -8.516 34.872 1.00 85.75 302 THR A N 1
ATOM 2238 C CA . THR A 1 302 ? -19.760 -9.291 35.593 1.00 85.75 302 THR A CA 1
ATOM 2239 C C . THR A 1 302 ? -19.919 -8.778 37.026 1.00 85.75 302 THR A C 1
ATOM 2241 O O . THR A 1 302 ? -19.228 -7.857 37.471 1.00 85.75 302 THR A O 1
ATOM 2244 N N . ALA A 1 303 ? -20.829 -9.374 37.794 1.00 80.19 303 ALA A N 1
ATOM 2245 C CA . ALA A 1 303 ? -20.756 -9.256 39.245 1.00 80.19 303 ALA A CA 1
ATOM 2246 C C . ALA A 1 303 ? -19.445 -9.881 39.761 1.00 80.19 303 ALA A C 1
ATOM 2248 O O . ALA A 1 303 ? -18.830 -10.711 39.082 1.00 80.19 303 ALA A O 1
ATOM 2249 N N . LEU A 1 304 ? -19.017 -9.479 40.962 1.00 78.00 304 LEU A N 1
ATOM 2250 C CA . LEU A 1 304 ? -17.977 -10.205 41.694 1.00 78.00 304 LEU A CA 1
ATOM 2251 C C . LEU A 1 304 ? -18.387 -11.674 41.791 1.00 78.00 304 LEU A C 1
ATOM 2253 O O . LEU A 1 304 ? -19.519 -11.968 42.179 1.00 78.00 304 LEU A O 1
ATOM 2257 N N . GLU A 1 305 ? -17.476 -12.574 41.424 1.00 68.25 305 GLU A N 1
ATOM 2258 C CA . GLU A 1 305 ? -17.715 -14.003 41.592 1.00 68.25 305 GLU A CA 1
ATOM 2259 C C . GLU A 1 305 ? -18.004 -14.291 43.067 1.00 68.25 305 GLU A C 1
ATOM 2261 O O . GLU A 1 305 ? -17.312 -13.809 43.972 1.00 68.25 305 GLU A O 1
ATOM 2266 N N . GLY A 1 306 ? -19.090 -15.026 43.299 1.00 64.12 306 GLY A N 1
ATOM 2267 C CA . GLY A 1 306 ? -19.504 -15.419 44.635 1.00 64.12 306 GLY A CA 1
ATOM 2268 C C . GLY A 1 306 ? -18.524 -16.419 45.256 1.00 64.12 306 GLY A C 1
ATOM 2269 O O . GLY A 1 306 ? -17.757 -17.072 44.548 1.00 64.12 306 GLY A O 1
ATOM 2270 N N . PRO A 1 307 ? -18.538 -16.565 46.589 1.00 69.88 307 PRO A N 1
ATOM 2271 C CA . PRO A 1 307 ? -17.727 -17.567 47.260 1.00 69.88 307 PRO A CA 1
ATOM 2272 C C . PRO A 1 307 ? -18.169 -18.978 46.848 1.00 69.88 307 PRO A C 1
ATOM 2274 O O . PRO A 1 307 ? -19.339 -19.332 46.988 1.00 69.88 307 PRO A O 1
ATOM 2277 N N . GLU A 1 308 ? -17.227 -19.800 46.387 1.00 71.31 308 GLU A N 1
ATOM 2278 C CA . GLU A 1 308 ? -17.460 -21.231 46.183 1.00 71.31 308 GLU A CA 1
ATOM 2279 C C . GLU A 1 308 ? -17.653 -21.899 47.551 1.00 71.31 308 GLU A C 1
ATOM 2281 O O . GLU A 1 308 ? -16.734 -21.909 48.376 1.00 71.31 308 GLU A O 1
ATOM 2286 N N . LEU A 1 309 ? -18.867 -22.392 47.815 1.00 77.19 309 LEU A N 1
ATOM 2287 C CA . LEU A 1 309 ? -19.258 -23.002 49.083 1.00 77.19 309 LEU A CA 1
ATOM 2288 C C . LEU A 1 309 ? -19.107 -24.522 49.005 1.00 77.19 309 LEU A C 1
ATOM 2290 O O . LEU A 1 309 ? -19.789 -25.186 48.232 1.00 77.19 309 LEU A O 1
ATOM 2294 N N . THR A 1 310 ? -18.268 -25.072 49.872 1.00 80.31 310 THR A N 1
ATOM 2295 C CA . THR A 1 310 ? -18.135 -26.513 50.089 1.00 80.31 310 THR A CA 1
ATOM 2296 C C . THR A 1 310 ? -18.726 -26.888 51.441 1.00 80.31 310 THR A C 1
ATOM 2298 O O . THR A 1 310 ? -18.461 -26.244 52.460 1.00 80.31 310 THR A O 1
ATOM 2301 N N . VAL A 1 311 ? -19.545 -27.936 51.443 1.00 80.31 311 VAL A N 1
ATOM 2302 C CA . VAL A 1 311 ? -20.069 -28.554 52.661 1.00 80.31 311 VAL A CA 1
ATOM 2303 C C . VAL A 1 311 ? -19.205 -29.773 52.957 1.00 80.31 311 VAL A C 1
ATOM 2305 O O . VAL A 1 311 ? -19.016 -30.623 52.091 1.00 80.31 311 VAL A O 1
ATOM 2308 N N . GLN A 1 312 ? -18.652 -29.849 54.160 1.00 80.44 312 GLN A N 1
ATOM 2309 C CA . GLN A 1 312 ? -17.819 -30.956 54.621 1.00 80.44 312 GLN A CA 1
ATOM 2310 C C . GLN A 1 312 ? -18.332 -31.476 55.968 1.00 80.44 312 GLN A C 1
ATOM 2312 O O . GLN A 1 312 ? -19.069 -30.783 56.671 1.00 80.44 312 GLN A O 1
ATOM 2317 N N . ASN A 1 313 ? -17.920 -32.692 56.338 1.00 76.00 313 ASN A N 1
ATOM 2318 C CA . ASN A 1 313 ? -18.163 -33.301 57.653 1.00 76.00 313 ASN A CA 1
ATOM 2319 C C . ASN A 1 313 ? -19.625 -33.196 58.130 1.00 76.00 313 ASN A C 1
ATOM 2321 O O . ASN A 1 313 ? -19.901 -32.710 59.228 1.00 76.00 313 ASN A O 1
ATOM 2325 N N . THR A 1 314 ? -20.563 -33.626 57.286 1.00 74.12 314 THR A N 1
ATOM 2326 C CA . THR A 1 314 ? -21.992 -33.663 57.616 1.00 74.12 314 THR A CA 1
ATOM 2327 C C . THR A 1 314 ? -22.287 -34.797 58.600 1.00 74.12 314 THR A C 1
ATOM 2329 O O . THR A 1 314 ? -21.949 -35.951 58.349 1.00 74.12 314 THR A O 1
ATOM 2332 N 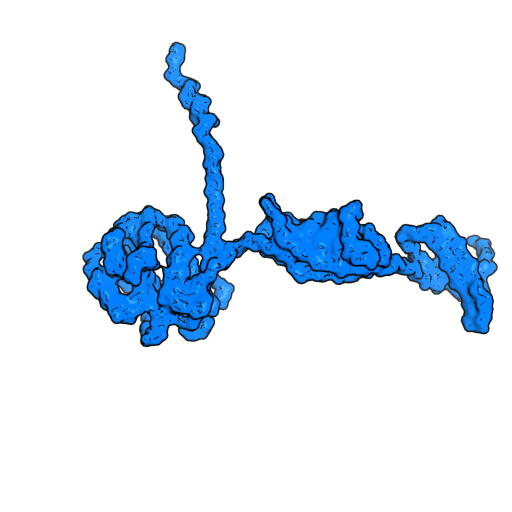N . THR A 1 315 ? -22.940 -34.474 59.713 1.00 80.69 315 THR A N 1
ATOM 2333 C CA . THR A 1 315 ? -23.472 -35.430 60.694 1.00 80.69 315 THR A CA 1
ATOM 2334 C C . THR A 1 315 ? -24.995 -35.300 60.783 1.00 80.69 315 THR A C 1
ATOM 2336 O O . THR A 1 315 ? -25.593 -34.450 60.124 1.00 80.69 315 THR A O 1
ATOM 2339 N N . ALA A 1 316 ? -25.637 -36.102 61.640 1.00 76.69 316 ALA A N 1
ATOM 2340 C CA . ALA A 1 316 ? -27.072 -35.985 61.909 1.00 76.69 316 ALA A CA 1
ATOM 2341 C C . ALA A 1 316 ? -27.491 -34.603 62.462 1.00 76.69 316 ALA A C 1
ATOM 2343 O O . ALA A 1 316 ? -28.660 -34.235 62.356 1.00 76.69 316 ALA A O 1
ATOM 2344 N N . HIS A 1 317 ? -26.561 -33.834 63.049 1.00 77.75 317 HIS A N 1
ATOM 2345 C CA . HIS A 1 317 ? -26.867 -32.572 63.741 1.00 77.75 317 HIS A CA 1
ATOM 2346 C C . HIS A 1 317 ? -25.935 -31.406 63.391 1.00 77.75 317 HIS A C 1
ATOM 2348 O O . HIS A 1 317 ? -26.102 -30.307 63.921 1.00 77.75 317 HIS A O 1
ATOM 2354 N N . SER A 1 318 ? -24.935 -31.619 62.536 1.00 75.38 318 SER A N 1
ATOM 2355 C CA . SER A 1 318 ? -23.959 -30.586 62.202 1.00 75.38 318 SER A CA 1
ATOM 2356 C C . SER A 1 318 ? -23.454 -30.695 60.774 1.00 75.38 318 SER A C 1
ATOM 2358 O O . SER A 1 318 ? -23.452 -31.762 60.165 1.00 75.38 318 SER A O 1
ATOM 2360 N N . LEU A 1 319 ? -23.010 -29.564 60.242 1.00 78.75 319 LEU A N 1
ATOM 2361 C CA . LEU A 1 319 ? -22.343 -29.473 58.952 1.00 78.75 319 LEU A CA 1
ATOM 2362 C C . LEU A 1 319 ? -21.237 -28.424 59.037 1.00 78.75 319 LEU A C 1
ATOM 2364 O O . LEU A 1 319 ? -21.363 -27.422 59.748 1.00 78.75 319 LEU A O 1
ATOM 2368 N N . LEU A 1 320 ? -20.128 -28.663 58.348 1.00 79.44 320 LEU A N 1
ATOM 2369 C CA . LEU A 1 320 ? -19.031 -27.711 58.256 1.00 79.44 320 LEU A CA 1
ATOM 2370 C C . LEU A 1 320 ? -19.110 -27.013 56.902 1.00 79.44 320 LEU A C 1
ATOM 2372 O O . LEU A 1 320 ? -19.116 -27.658 55.857 1.00 79.44 320 LEU A O 1
ATOM 2376 N N . LEU A 1 321 ? -19.184 -25.684 56.927 1.00 79.12 321 LEU A N 1
ATOM 2377 C CA . LEU A 1 321 ? -19.173 -24.869 55.720 1.00 79.12 321 LEU A CA 1
ATOM 2378 C C . LEU A 1 321 ? -17.786 -24.263 55.560 1.00 79.12 321 LEU A C 1
ATOM 2380 O O . LEU A 1 321 ? -17.257 -23.604 56.463 1.00 79.12 321 LEU A O 1
ATOM 2384 N N . ALA A 1 322 ? -17.204 -24.485 54.392 1.00 77.81 322 ALA A N 1
ATOM 2385 C CA . ALA A 1 322 ? -15.940 -23.903 53.994 1.00 77.81 322 ALA A CA 1
ATOM 2386 C C . ALA A 1 322 ? -16.131 -23.202 52.655 1.00 77.81 322 ALA A C 1
ATOM 2388 O O . ALA A 1 322 ? -16.669 -23.778 51.714 1.00 77.81 322 ALA A O 1
ATOM 2389 N N . TRP A 1 323 ? -15.686 -21.956 52.564 1.00 75.81 323 TRP A N 1
ATOM 2390 C CA . TRP A 1 323 ? -15.717 -21.212 51.316 1.00 75.81 323 TRP A CA 1
ATOM 2391 C C . TRP A 1 323 ? -14.412 -20.477 51.080 1.00 75.81 323 TRP A C 1
ATOM 2393 O O . TRP A 1 323 ? -13.709 -20.084 52.019 1.00 75.81 323 TRP A O 1
ATOM 2403 N N . ARG A 1 324 ? -14.085 -20.276 49.804 1.00 76.06 324 ARG A N 1
ATOM 2404 C CA . ARG A 1 324 ? -12.947 -19.440 49.431 1.00 76.06 324 ARG A CA 1
ATOM 2405 C C . ARG A 1 324 ? -13.303 -17.975 49.679 1.00 76.06 324 ARG A C 1
ATOM 2407 O O . ARG A 1 324 ? -14.387 -17.514 49.328 1.00 76.06 324 ARG A O 1
ATOM 2414 N N . GLY A 1 325 ? -12.386 -17.239 50.301 1.00 68.38 325 GLY A N 1
ATOM 2415 C CA . GLY A 1 325 ? -12.568 -15.808 50.510 1.00 68.38 325 GLY A CA 1
ATOM 2416 C C . GLY A 1 325 ? -12.551 -15.048 49.181 1.00 68.38 325 GLY A C 1
ATOM 2417 O O . GLY A 1 325 ? -11.602 -15.185 48.414 1.00 68.38 325 GLY A O 1
ATOM 2418 N N . VAL A 1 326 ? -13.571 -14.227 48.941 1.00 68.94 326 VAL A N 1
ATOM 2419 C CA . VAL A 1 326 ? -13.655 -13.290 47.818 1.00 68.94 326 VAL A CA 1
ATOM 2420 C C . VAL A 1 326 ? -12.837 -12.031 48.152 1.00 68.94 326 VAL A C 1
ATOM 2422 O O . VAL A 1 326 ? -13.081 -11.398 49.190 1.00 68.94 326 VAL A O 1
ATOM 2425 N N . PRO A 1 327 ? -11.852 -11.646 47.319 1.00 62.16 327 PRO A N 1
ATOM 2426 C CA . PRO A 1 327 ? -11.107 -10.402 47.492 1.00 62.16 327 PRO A CA 1
ATOM 2427 C C . PRO A 1 327 ? -12.044 -9.187 47.547 1.00 62.16 327 PRO A C 1
ATOM 2429 O O . PRO A 1 327 ? -12.925 -9.031 46.711 1.00 62.16 327 PRO A O 1
ATOM 2432 N N . GLY A 1 328 ? -11.871 -8.322 48.549 1.00 60.22 328 GLY A N 1
ATOM 2433 C CA . GLY A 1 328 ? -12.705 -7.124 48.726 1.00 60.22 328 GLY A CA 1
ATOM 2434 C C . GLY A 1 328 ? -14.026 -7.338 49.477 1.00 60.22 328 GLY A C 1
ATOM 2435 O O . GLY A 1 328 ? -14.688 -6.355 49.799 1.00 60.22 328 GLY A O 1
ATOM 2436 N N . ALA A 1 329 ? -14.390 -8.574 49.835 1.00 64.62 329 ALA A N 1
ATOM 2437 C CA . ALA A 1 329 ? -15.568 -8.818 50.665 1.00 64.62 329 ALA A CA 1
ATOM 2438 C C . ALA A 1 329 ? -15.415 -8.183 52.062 1.00 64.62 329 ALA A C 1
ATOM 2440 O O . ALA A 1 329 ? -14.440 -8.431 52.783 1.00 64.62 329 ALA A O 1
ATOM 2441 N N . THR A 1 330 ? -16.401 -7.376 52.454 1.00 68.69 330 THR A N 1
ATOM 2442 C CA . THR A 1 330 ? -16.488 -6.736 53.778 1.00 68.69 330 THR A CA 1
ATOM 2443 C C . THR A 1 330 ? -17.084 -7.668 54.837 1.00 68.69 330 THR A C 1
ATOM 2445 O O . THR A 1 330 ? -16.819 -7.511 56.029 1.00 68.69 330 THR A O 1
ATOM 2448 N N . GLY A 1 331 ? -17.814 -8.696 54.405 1.00 71.31 331 GLY A N 1
ATOM 2449 C CA . GLY A 1 331 ? -18.366 -9.744 55.251 1.00 71.31 331 GLY A CA 1
ATOM 2450 C C . GLY A 1 331 ? -19.029 -10.842 54.426 1.00 71.31 331 GLY A C 1
ATOM 2451 O O . GLY A 1 331 ? -19.213 -10.701 53.218 1.00 71.31 331 GLY A O 1
ATOM 2452 N N . TYR A 1 332 ? -19.387 -11.934 55.093 1.00 77.06 332 TYR A N 1
ATOM 2453 C CA . TYR A 1 332 ? -20.145 -13.035 54.496 1.00 77.06 332 TYR A CA 1
ATOM 2454 C C . TYR A 1 332 ? -21.453 -13.207 55.252 1.00 77.06 332 TYR A C 1
ATOM 2456 O O . TYR A 1 332 ? -21.492 -13.070 56.476 1.00 77.06 332 TYR A O 1
ATOM 2464 N N . ARG A 1 333 ? -22.519 -13.521 54.519 1.00 80.69 333 ARG A N 1
ATOM 2465 C CA . ARG A 1 333 ? -23.834 -13.855 55.061 1.00 80.69 333 ARG A CA 1
ATOM 2466 C C . ARG A 1 333 ? -24.215 -15.225 54.529 1.00 80.69 333 ARG A C 1
ATOM 2468 O O . ARG A 1 333 ? -24.415 -15.380 53.329 1.00 80.69 333 ARG A O 1
ATOM 2475 N N . VAL A 1 334 ? -24.305 -16.199 55.421 1.00 80.44 334 VAL A N 1
ATOM 2476 C CA . VAL A 1 334 ? -24.748 -17.553 55.088 1.00 80.44 334 VAL A CA 1
ATOM 2477 C C . VAL A 1 334 ? -26.218 -17.662 55.471 1.00 80.44 334 VAL A C 1
ATOM 2479 O O . VAL A 1 334 ? -26.604 -17.259 56.569 1.00 80.44 334 VAL A O 1
ATOM 2482 N N . THR A 1 335 ? -27.035 -18.176 54.555 1.00 82.25 335 THR A N 1
ATOM 2483 C CA . THR A 1 335 ? -28.459 -18.453 54.780 1.00 82.25 335 THR A CA 1
ATOM 2484 C C . THR A 1 335 ? -28.715 -19.935 54.556 1.00 82.25 335 THR A C 1
ATOM 2486 O O . THR A 1 335 ? -28.161 -20.523 53.628 1.00 82.25 335 THR A O 1
ATOM 2489 N N . TRP A 1 336 ? -29.521 -20.553 55.413 1.00 83.00 336 TRP A N 1
ATOM 2490 C CA . TRP A 1 336 ? -29.898 -21.956 55.277 1.00 83.00 336 TRP A CA 1
ATOM 2491 C C . TRP A 1 336 ? -31.351 -22.167 55.685 1.00 83.00 336 TRP A C 1
ATOM 2493 O O . TRP A 1 336 ? -31.902 -21.446 56.514 1.00 83.00 336 TRP A O 1
ATOM 2503 N N . ARG A 1 337 ? -31.989 -23.169 55.087 1.00 83.50 337 ARG A N 1
ATOM 2504 C CA . ARG A 1 337 ? -33.360 -23.576 55.400 1.00 83.50 337 ARG A CA 1
ATOM 2505 C C . ARG A 1 337 ? -33.490 -25.085 55.255 1.00 83.50 337 ARG A C 1
ATOM 2507 O O . ARG A 1 337 ? -32.781 -25.686 54.449 1.00 83.50 337 ARG A O 1
ATOM 2514 N N . LEU A 1 338 ? -34.405 -25.681 56.011 1.00 79.94 338 LEU A N 1
ATOM 2515 C CA . LEU A 1 338 ? -34.759 -27.088 55.844 1.00 79.94 338 LEU A CA 1
ATOM 2516 C C . LEU A 1 338 ? -35.446 -27.294 54.489 1.00 79.94 338 LEU A C 1
ATOM 2518 O O . LEU A 1 338 ? -36.297 -26.498 54.087 1.00 79.94 338 LEU A O 1
ATOM 2522 N N . LEU A 1 339 ? -35.092 -28.379 53.799 1.00 76.31 339 LEU A N 1
ATOM 2523 C CA . LEU A 1 339 ? -35.695 -28.742 52.511 1.00 76.31 339 LEU A CA 1
ATOM 2524 C C . LEU A 1 339 ? -37.189 -29.067 52.641 1.00 76.31 339 LEU A C 1
ATOM 2526 O O . LEU A 1 339 ? -37.953 -28.786 51.725 1.00 76.31 339 LEU A O 1
ATOM 2530 N N . SER A 1 340 ? -37.610 -29.581 53.798 1.00 80.75 340 SER A N 1
ATOM 2531 C CA . SER A 1 340 ? -39.007 -29.867 54.148 1.00 80.75 340 SER A CA 1
ATOM 2532 C C . SER A 1 340 ? -39.880 -28.617 54.339 1.00 80.75 340 SER A C 1
ATOM 2534 O O . SER A 1 340 ? -41.066 -28.747 54.622 1.00 80.75 340 SER A O 1
ATOM 2536 N N . GLY A 1 341 ? -39.312 -27.413 54.202 1.00 70.44 341 GLY A N 1
ATOM 2537 C CA . GLY A 1 341 ? -39.977 -26.151 54.514 1.00 70.44 341 GLY A CA 1
ATOM 2538 C C . GLY A 1 341 ? -39.747 -25.726 55.967 1.00 70.44 341 GLY A C 1
ATOM 2539 O O . GLY A 1 341 ? -39.678 -26.549 56.877 1.00 70.44 341 GLY A O 1
ATOM 2540 N N . GLY A 1 342 ? -39.560 -24.422 56.177 1.00 77.88 342 GLY A N 1
ATOM 2541 C CA . GLY A 1 342 ? -39.263 -23.824 57.479 1.00 77.88 342 GLY A CA 1
ATOM 2542 C C . GLY A 1 342 ? -38.654 -22.422 57.350 1.00 77.88 342 GLY A C 1
ATOM 2543 O O . GLY A 1 342 ? -38.309 -22.005 56.238 1.00 77.88 342 GLY A O 1
ATOM 2544 N N . PRO A 1 343 ? -38.520 -21.677 58.463 1.00 79.38 343 PRO A N 1
ATOM 2545 C CA . PRO A 1 343 ? -37.967 -20.328 58.451 1.00 79.38 343 PRO A CA 1
ATOM 2546 C C . PRO A 1 343 ? -36.490 -20.344 58.048 1.00 79.38 343 PRO A C 1
ATOM 2548 O O . PRO A 1 343 ? -35.684 -21.081 58.621 1.00 79.38 343 PRO A O 1
ATOM 2551 N N . THR A 1 344 ? -36.128 -19.500 57.080 1.00 81.94 344 THR A N 1
ATOM 2552 C CA . THR A 1 344 ? -34.734 -19.301 56.672 1.00 81.94 344 THR A CA 1
ATOM 2553 C C . THR A 1 344 ? -33.929 -18.762 57.847 1.00 81.94 344 THR A C 1
ATOM 2555 O O . THR A 1 344 ? -34.203 -17.682 58.364 1.00 81.94 344 THR A O 1
ATOM 2558 N N . GLN A 1 345 ? -32.924 -19.521 58.260 1.00 83.69 345 GLN A N 1
ATOM 2559 C CA . GLN A 1 345 ? -31.938 -19.104 59.241 1.00 83.69 345 GLN A CA 1
ATOM 2560 C C . GLN A 1 345 ? -30.812 -18.352 58.530 1.00 83.69 345 GLN A C 1
ATOM 2562 O O . GLN A 1 345 ? -30.484 -18.634 57.373 1.00 83.69 345 GLN A O 1
ATOM 2567 N N . GLN A 1 346 ? -30.218 -17.380 59.214 1.00 82.88 346 GLN A N 1
ATOM 2568 C CA . GLN A 1 346 ? -29.143 -16.568 58.662 1.00 82.88 346 GLN A CA 1
ATOM 2569 C C . GLN A 1 346 ? -28.099 -16.275 59.730 1.00 82.88 346 GLN A C 1
ATOM 2571 O O . GLN A 1 346 ? -28.433 -15.966 60.871 1.00 82.88 346 GLN A O 1
ATOM 2576 N N . GLN A 1 347 ? -26.834 -16.270 59.327 1.00 81.50 347 GLN A N 1
ATOM 2577 C CA . GLN A 1 347 ? -25.741 -15.796 60.161 1.00 81.50 347 GLN A CA 1
ATOM 2578 C C . GLN A 1 347 ? -24.746 -14.986 59.324 1.00 81.50 347 GLN A C 1
ATOM 2580 O O . GLN A 1 347 ? -24.550 -15.248 58.135 1.00 81.50 347 GLN A O 1
ATOM 2585 N N . SER A 1 348 ? -24.173 -13.941 59.923 1.00 79.75 348 SER A N 1
ATOM 2586 C CA . SER A 1 348 ? -23.286 -12.987 59.252 1.00 79.75 348 SER A CA 1
ATOM 2587 C C . SER A 1 348 ? -21.992 -12.783 60.025 1.00 79.75 348 SER A C 1
ATOM 2589 O O . SER A 1 348 ? -22.020 -12.685 61.250 1.00 79.75 348 SER A O 1
ATOM 2591 N N . TRP A 1 349 ? -20.878 -12.643 59.308 1.00 74.19 349 TRP A N 1
ATOM 2592 C CA . TRP A 1 349 ? -19.555 -12.420 59.894 1.00 74.19 349 TRP A CA 1
ATOM 2593 C C . TRP A 1 349 ? -18.846 -11.238 59.237 1.00 74.19 349 TRP A C 1
ATOM 2595 O O . TRP A 1 349 ? -18.834 -11.117 58.009 1.00 74.19 349 TRP A O 1
ATOM 2605 N N . ALA A 1 350 ? -18.198 -10.411 60.063 1.00 58.47 350 ALA A N 1
ATOM 2606 C CA . ALA A 1 350 ? -17.201 -9.441 59.623 1.00 58.47 350 ALA A CA 1
ATOM 2607 C C . ALA A 1 350 ? -15.843 -10.143 59.433 1.00 58.47 350 ALA A C 1
ATOM 2609 O O . ALA A 1 350 ? -15.524 -11.068 60.178 1.00 58.47 350 ALA A O 1
ATOM 2610 N N . ARG A 1 351 ? -15.087 -9.729 58.404 1.00 59.44 351 ARG A N 1
ATOM 2611 C CA . ARG A 1 351 ? -13.733 -10.192 58.010 1.00 59.44 351 ARG A CA 1
ATOM 2612 C C . ARG A 1 351 ? -13.052 -11.206 58.964 1.00 59.44 351 ARG A C 1
ATOM 2614 O O . ARG A 1 351 ? -12.522 -10.800 59.990 1.00 59.44 351 ARG A O 1
ATOM 2621 N N . ALA A 1 352 ? -12.942 -12.482 58.564 1.00 49.22 352 ALA A N 1
ATOM 2622 C CA . ALA A 1 352 ? -11.855 -13.398 58.965 1.00 49.22 352 ALA A CA 1
ATOM 2623 C C . ALA A 1 352 ? -11.902 -14.744 58.210 1.00 49.22 352 ALA A C 1
ATOM 2625 O O . ALA A 1 352 ? -12.969 -15.242 57.864 1.00 49.22 352 ALA A O 1
ATOM 2626 N N . ARG A 1 353 ? -10.713 -15.321 57.983 1.00 55.22 353 ARG A N 1
ATOM 2627 C CA . ARG A 1 353 ? -10.423 -16.593 57.290 1.00 55.22 353 ARG A CA 1
ATOM 2628 C C . ARG A 1 353 ? -10.868 -17.838 58.091 1.00 55.22 353 ARG A C 1
ATOM 2630 O O . ARG A 1 353 ? -10.821 -17.820 59.319 1.00 55.22 353 ARG A O 1
ATOM 2637 N N . GLY A 1 354 ? -11.143 -18.935 57.374 1.00 53.53 354 GLY A N 1
ATOM 2638 C CA . GLY A 1 354 ? -11.087 -20.327 57.865 1.00 53.53 354 GLY A CA 1
ATOM 2639 C C . GLY A 1 354 ? -12.435 -21.067 57.991 1.00 53.53 354 GLY A C 1
ATOM 2640 O O . GLY A 1 354 ? -13.456 -20.410 58.185 1.00 53.53 354 GLY A O 1
ATOM 2641 N N . PRO A 1 355 ? -12.443 -22.418 57.888 1.00 49.72 355 PRO A N 1
ATOM 2642 C CA . PRO A 1 355 ? -13.651 -23.252 57.949 1.00 49.72 355 PRO A CA 1
ATOM 2643 C C . PRO A 1 355 ? -14.392 -23.111 59.285 1.00 49.72 355 PRO A C 1
ATOM 2645 O O . PRO A 1 355 ? -13.762 -23.013 60.344 1.00 49.72 355 PRO A O 1
ATOM 2648 N N . ARG A 1 356 ? -15.733 -23.098 59.243 1.00 58.72 356 ARG A N 1
ATOM 2649 C CA . ARG A 1 356 ? -16.584 -22.912 60.430 1.00 58.72 356 ARG A CA 1
ATOM 2650 C C . ARG A 1 356 ? -17.650 -24.000 60.541 1.00 58.72 356 ARG A C 1
ATOM 2652 O O . ARG A 1 356 ? -18.251 -24.437 59.564 1.00 58.72 356 ARG A O 1
ATOM 2659 N N . CYS A 1 357 ? -17.846 -24.426 61.778 1.00 47.00 357 CYS A N 1
ATOM 2660 C CA . CYS A 1 357 ? -18.696 -25.528 62.192 1.00 47.00 357 CYS A CA 1
ATOM 2661 C C . CYS A 1 357 ? -20.092 -24.997 62.567 1.00 47.00 357 CYS A C 1
ATOM 2663 O O . CYS A 1 357 ? -20.178 -24.042 63.340 1.00 47.00 357 CYS A O 1
ATOM 2665 N N . PHE A 1 358 ? -21.162 -25.601 62.044 1.00 51.34 358 PHE A N 1
ATOM 2666 C CA . PHE A 1 358 ? -22.552 -25.236 62.344 1.00 51.34 358 PHE A CA 1
ATOM 2667 C C . PHE A 1 358 ? -23.241 -26.381 63.102 1.00 51.34 358 PHE A C 1
ATOM 2669 O O . PHE A 1 358 ? -23.309 -27.494 62.584 1.00 51.34 358 PHE A O 1
ATOM 2676 N N . GLY A 1 359 ? -23.732 -26.113 64.321 1.00 52.31 359 GLY A N 1
ATOM 2677 C CA . GLY A 1 359 ? -24.360 -27.090 65.232 1.00 52.31 359 GLY A CA 1
ATOM 2678 C C . GLY A 1 359 ? -23.782 -27.041 66.658 1.00 52.31 359 GLY A C 1
ATOM 2679 O O . GLY A 1 359 ? -23.039 -26.120 67.001 1.00 52.31 359 GLY A O 1
ATOM 2680 N N . THR A 1 360 ? -24.097 -28.028 67.507 1.00 37.31 360 THR A N 1
ATOM 2681 C CA . THR A 1 360 ? -23.487 -28.188 68.844 1.00 37.31 360 THR A CA 1
ATOM 2682 C C . THR A 1 360 ? -22.046 -28.673 68.712 1.00 37.31 360 THR A C 1
ATOM 2684 O O . THR A 1 360 ? -21.758 -29.868 68.755 1.00 37.31 360 THR A O 1
ATOM 2687 N N . CYS A 1 361 ? -21.121 -27.744 68.510 1.00 37.53 361 CYS A N 1
ATOM 2688 C CA . CYS A 1 361 ? -19.708 -28.071 68.399 1.00 37.53 361 CYS A CA 1
ATOM 2689 C C . CYS A 1 361 ? -19.048 -28.000 69.773 1.00 37.53 361 CYS A C 1
ATOM 2691 O O . CYS A 1 361 ? -18.725 -26.917 70.262 1.00 37.53 361 CYS A O 1
ATOM 2693 N N . SER A 1 362 ? -18.823 -29.162 70.393 1.00 32.09 362 SER A N 1
ATOM 2694 C CA . SER A 1 362 ? -17.892 -29.246 71.515 1.00 32.09 362 SER A CA 1
ATOM 2695 C C . SER A 1 362 ? -16.495 -28.924 70.990 1.00 32.09 362 SER A C 1
ATOM 2697 O O . SER A 1 362 ? -15.996 -29.624 70.104 1.00 32.09 362 SER A O 1
ATOM 2699 N N . ARG A 1 363 ? -15.863 -27.874 71.520 1.00 32.12 363 ARG A N 1
ATOM 2700 C CA . ARG A 1 363 ? -14.419 -27.683 71.358 1.00 32.12 363 ARG A CA 1
ATOM 2701 C C . ARG A 1 363 ? -13.723 -28.929 71.915 1.00 32.12 363 ARG A C 1
ATOM 2703 O O . ARG A 1 363 ? -13.965 -29.277 73.069 1.00 32.12 363 ARG A O 1
ATOM 2710 N N . ARG A 1 364 ? -12.906 -29.592 71.103 1.00 33.03 364 ARG A N 1
ATOM 2711 C CA . ARG A 1 364 ? -11.806 -30.420 71.595 1.00 33.03 364 ARG A CA 1
ATOM 2712 C C . ARG A 1 364 ? -10.510 -29.733 71.232 1.00 33.03 364 ARG A C 1
ATOM 2714 O O . ARG A 1 364 ? -10.473 -29.152 70.122 1.00 33.03 364 ARG A O 1
#

Organism: Pipistrellus kuhlii (NCBI:txid59472)

Radius of gyration: 37.15 Å; chains: 1; bounding box: 96×70×110 Å